Protein AF-A0A7V3PTQ4-F1 (afdb_monomer_lite)

Structure (mmCIF, N/CA/C/O backbone):
data_AF-A0A7V3PTQ4-F1
#
_entry.id   AF-A0A7V3PTQ4-F1
#
loop_
_atom_site.group_PDB
_atom_site.id
_atom_site.type_symbol
_atom_site.label_atom_id
_atom_site.label_alt_id
_atom_site.label_comp_id
_atom_site.label_asym_id
_atom_site.label_entity_id
_atom_site.label_seq_id
_atom_site.pdbx_PDB_ins_code
_atom_site.Cartn_x
_atom_site.Cartn_y
_atom_site.Cartn_z
_atom_site.occupancy
_atom_site.B_iso_or_equiv
_atom_site.auth_seq_id
_atom_site.auth_comp_id
_atom_site.auth_asym_id
_atom_site.auth_atom_id
_atom_site.pdbx_PDB_model_num
ATOM 1 N N . MET A 1 1 ? -21.581 -5.136 40.672 1.00 53.12 1 MET A N 1
ATOM 2 C CA . MET A 1 1 ? -21.860 -6.508 41.164 1.00 53.12 1 MET A CA 1
ATOM 3 C C . MET A 1 1 ? -20.939 -6.918 42.322 1.00 53.12 1 MET A C 1
ATOM 5 O O . MET A 1 1 ? -21.451 -7.293 43.368 1.00 53.12 1 MET A O 1
ATOM 9 N N . ILE A 1 2 ? -19.617 -6.728 42.207 1.00 48.50 2 ILE A N 1
ATOM 10 C CA . ILE A 1 2 ? -18.596 -7.077 43.226 1.00 48.50 2 ILE A CA 1
ATOM 11 C C . ILE A 1 2 ? -18.903 -6.524 44.637 1.00 48.50 2 ILE A C 1
ATOM 13 O O . ILE A 1 2 ? -18.824 -7.251 45.623 1.00 48.50 2 ILE A O 1
ATOM 17 N N . ARG A 1 3 ? -19.359 -5.267 44.745 1.00 56.78 3 ARG A N 1
ATOM 18 C CA . ARG A 1 3 ? -19.665 -4.624 46.041 1.00 56.78 3 ARG A CA 1
ATOM 19 C C . ARG A 1 3 ? -20.800 -5.304 46.826 1.00 56.78 3 ARG A C 1
ATOM 21 O O . ARG A 1 3 ? -20.759 -5.317 48.049 1.00 56.78 3 ARG A O 1
ATOM 28 N N . ARG A 1 4 ? -21.796 -5.891 46.143 1.00 63.59 4 ARG A N 1
ATOM 29 C CA . ARG A 1 4 ? -22.904 -6.618 46.800 1.00 63.59 4 ARG A CA 1
ATOM 30 C C . ARG A 1 4 ? -22.464 -7.997 47.300 1.00 63.59 4 ARG A C 1
ATOM 32 O O . ARG A 1 4 ? -22.911 -8.414 48.360 1.00 63.59 4 ARG A O 1
ATOM 39 N N . LEU A 1 5 ? -21.555 -8.656 46.578 1.00 61.47 5 LEU A N 1
ATOM 40 C CA . LEU A 1 5 ? -20.992 -9.948 46.979 1.00 61.47 5 LEU A CA 1
ATOM 41 C C . LEU A 1 5 ? -20.100 -9.811 48.225 1.00 61.47 5 LEU A C 1
ATOM 43 O O . LEU A 1 5 ? -20.193 -10.617 49.147 1.00 61.47 5 LEU A O 1
ATOM 47 N N . LEU A 1 6 ? -19.297 -8.741 48.282 1.00 67.62 6 LEU A N 1
ATOM 48 C CA . LEU A 1 6 ? -18.435 -8.435 49.428 1.00 67.62 6 LEU A CA 1
ATOM 49 C C . LEU A 1 6 ? -19.253 -8.170 50.703 1.00 67.62 6 LEU A C 1
ATOM 51 O O . LEU A 1 6 ? -18.918 -8.664 51.775 1.00 67.62 6 LEU A O 1
ATOM 55 N N . LEU A 1 7 ? -20.359 -7.428 50.580 1.00 69.88 7 LEU A N 1
ATOM 56 C CA . LEU A 1 7 ? -21.256 -7.145 51.703 1.00 69.88 7 LEU A CA 1
ATOM 57 C C . LEU A 1 7 ? -21.970 -8.403 52.208 1.00 69.88 7 LEU A C 1
ATOM 59 O O . LEU A 1 7 ? -22.116 -8.560 53.416 1.00 69.88 7 LEU A O 1
ATOM 63 N N . LEU A 1 8 ? -22.360 -9.319 51.315 1.00 72.25 8 LEU A N 1
ATOM 64 C CA . LEU A 1 8 ? -22.955 -10.601 51.699 1.00 72.25 8 LEU A CA 1
ATOM 65 C C . LEU A 1 8 ? -21.959 -11.469 52.491 1.00 72.25 8 LEU A C 1
ATOM 67 O O . LEU A 1 8 ? -22.325 -12.050 53.507 1.00 72.25 8 LEU A O 1
ATOM 71 N N . LEU A 1 9 ? -20.690 -11.505 52.069 1.00 64.75 9 LEU A N 1
ATOM 72 C CA . LEU A 1 9 ? -19.618 -12.236 52.758 1.00 64.75 9 LEU A CA 1
ATOM 73 C C . LEU A 1 9 ? -19.326 -11.675 54.153 1.00 64.75 9 LEU A C 1
ATOM 75 O O . LEU A 1 9 ? -19.238 -12.441 55.110 1.00 64.75 9 LEU A O 1
ATOM 79 N N . ILE A 1 10 ? -19.244 -10.347 54.285 1.00 72.88 10 ILE A N 1
ATOM 80 C CA . ILE A 1 10 ? -19.078 -9.685 55.588 1.00 72.88 10 ILE A CA 1
ATOM 81 C C . ILE A 1 10 ? -20.277 -9.990 56.495 1.00 72.88 10 ILE A C 1
ATOM 83 O O . ILE A 1 10 ? -20.105 -10.255 57.683 1.00 72.88 10 ILE A O 1
ATOM 87 N N . HIS A 1 11 ? -21.491 -10.007 55.936 1.00 73.62 11 HIS A N 1
ATOM 88 C CA . HIS A 1 11 ? -22.698 -10.320 56.696 1.00 73.62 11 HIS A CA 1
ATOM 89 C C . HIS A 1 11 ? -22.713 -11.772 57.196 1.00 73.62 11 HIS A C 1
ATOM 91 O O . HIS A 1 11 ? -23.050 -12.013 58.350 1.00 73.62 11 HIS A O 1
ATOM 97 N N . ILE A 1 12 ? -22.276 -12.729 56.369 1.00 67.38 12 ILE A N 1
ATOM 98 C CA . ILE A 1 12 ? -22.154 -14.146 56.747 1.00 67.38 12 ILE A CA 1
ATOM 99 C C . ILE A 1 12 ? -21.057 -14.347 57.807 1.00 67.38 12 ILE A C 1
ATOM 101 O O . ILE A 1 12 ? -21.239 -15.132 58.734 1.00 67.38 12 ILE A O 1
ATOM 105 N N . MET A 1 13 ? -19.939 -13.620 57.713 1.00 66.56 13 MET A N 1
ATOM 106 C CA . MET A 1 13 ? -18.854 -13.693 58.699 1.00 66.56 13 MET A CA 1
ATOM 107 C C . MET A 1 13 ? -19.242 -13.127 60.070 1.00 66.56 13 MET A C 1
ATOM 109 O O . MET A 1 13 ? -18.803 -13.660 61.086 1.00 66.56 13 MET A O 1
ATOM 113 N N . ASN A 1 14 ? -20.084 -12.091 60.112 1.00 71.00 14 ASN A N 1
ATOM 114 C CA . ASN A 1 14 ? -20.515 -11.460 61.363 1.00 71.00 14 ASN A CA 1
ATOM 115 C C . ASN A 1 14 ? -21.628 -12.225 62.104 1.00 71.00 14 ASN A C 1
ATOM 117 O O . ASN A 1 14 ? -21.950 -11.859 63.230 1.00 71.00 14 ASN A O 1
ATOM 121 N N . TYR A 1 15 ? -22.214 -13.272 61.512 1.00 67.31 15 TYR A N 1
ATOM 122 C CA . TYR A 1 15 ? -23.366 -13.985 62.086 1.00 67.31 15 TYR A CA 1
ATOM 123 C C . TYR A 1 15 ? -23.008 -15.233 62.919 1.00 67.31 15 TYR A C 1
ATOM 125 O O . TYR A 1 15 ? -23.902 -15.971 63.328 1.00 67.31 15 TYR A O 1
ATOM 133 N N . ASN A 1 16 ? -21.725 -15.512 63.182 1.00 53.34 16 ASN A N 1
ATOM 134 C CA . ASN A 1 16 ? -21.323 -16.724 63.907 1.00 53.34 16 ASN A CA 1
ATOM 135 C C . ASN A 1 16 ? -20.978 -16.462 65.383 1.00 53.34 16 ASN A C 1
ATOM 137 O O . ASN A 1 16 ? -19.923 -15.926 65.712 1.00 53.34 16 ASN A O 1
ATOM 141 N N . GLU A 1 17 ? -21.865 -16.925 66.264 1.00 60.41 17 GLU A N 1
ATOM 142 C CA . GLU A 1 17 ? -21.656 -17.077 67.709 1.00 60.41 17 GLU A CA 1
ATOM 143 C C . GLU A 1 17 ? -20.678 -18.229 68.072 1.00 60.41 17 GLU A C 1
ATOM 145 O O . GLU A 1 17 ? -20.482 -19.162 67.284 1.00 60.41 17 GLU A O 1
ATOM 150 N N . PRO A 1 18 ? -20.069 -18.219 69.280 1.00 54.19 18 PRO A N 1
ATOM 151 C CA . PRO A 1 18 ? -18.819 -18.923 69.613 1.00 54.19 18 PRO A CA 1
ATOM 152 C C . PRO A 1 18 ? -18.954 -20.428 69.931 1.00 54.19 18 PRO A C 1
ATOM 154 O O . PRO A 1 18 ? -18.339 -20.942 70.863 1.00 54.19 18 PRO A O 1
ATOM 157 N N . LYS A 1 19 ? -19.719 -21.191 69.147 1.00 57.25 19 LYS A N 1
ATOM 158 C CA . LYS A 1 19 ? -19.738 -22.662 69.246 1.00 57.25 19 LYS A CA 1
ATOM 159 C C . LYS A 1 19 ? -19.547 -23.297 67.879 1.00 57.25 19 LYS A C 1
ATOM 161 O O . LYS A 1 19 ? -20.548 -23.662 67.276 1.00 57.25 19 LYS A O 1
ATOM 166 N N . LYS A 1 20 ? -18.297 -23.448 67.404 1.00 54.19 20 LYS A N 1
ATOM 167 C CA . LYS A 1 20 ? -17.868 -24.445 66.383 1.00 54.19 20 LYS A CA 1
ATOM 168 C C . LYS A 1 20 ? -16.403 -24.241 65.949 1.00 54.19 20 LYS A C 1
ATOM 170 O O . LYS A 1 20 ? -16.124 -23.840 64.824 1.00 54.19 20 LYS A O 1
ATOM 175 N N . GLU A 1 21 ? -15.447 -24.614 66.797 1.00 57.50 21 GLU A N 1
ATOM 176 C CA . GLU A 1 21 ? -14.020 -24.648 66.411 1.00 57.50 21 GLU A CA 1
ATOM 177 C C . GLU A 1 21 ? -13.699 -25.726 65.347 1.00 57.50 21 GLU A C 1
ATOM 179 O O . GLU A 1 21 ? -12.686 -25.645 64.657 1.00 57.50 21 GLU A O 1
ATOM 184 N N . GLY A 1 22 ? -14.582 -26.714 65.144 1.00 56.94 22 GLY A N 1
ATOM 185 C CA . GLY A 1 22 ? -14.358 -27.812 64.192 1.00 56.94 22 GLY A CA 1
ATOM 186 C C . GLY A 1 22 ? -14.754 -27.539 62.733 1.00 56.94 22 GLY A C 1
ATOM 187 O O . GLY A 1 22 ? -14.240 -28.200 61.837 1.00 56.94 22 GLY A O 1
ATOM 188 N N . ILE A 1 23 ? -15.651 -26.582 62.460 1.00 56.31 23 ILE A N 1
ATOM 189 C CA . ILE A 1 23 ? -16.248 -26.412 61.116 1.00 56.31 23 ILE A CA 1
ATOM 190 C C . ILE A 1 23 ? -15.486 -25.390 60.251 1.00 56.31 23 ILE A C 1
ATOM 192 O O . ILE A 1 23 ? -15.486 -25.504 59.025 1.00 56.31 23 ILE A O 1
ATOM 196 N N . MET A 1 24 ? -14.751 -24.446 60.849 1.00 55.06 24 MET A N 1
ATOM 197 C CA . MET A 1 24 ? -14.033 -23.415 60.081 1.00 55.06 24 MET A CA 1
ATOM 198 C C . MET A 1 24 ? -12.837 -23.943 59.269 1.00 55.06 24 MET A C 1
ATOM 200 O O . MET A 1 24 ? -12.516 -23.353 58.237 1.00 55.06 24 MET A O 1
ATOM 204 N N . LYS A 1 25 ? -12.209 -25.066 59.656 1.00 57.94 25 LYS A N 1
ATOM 205 C CA . LYS A 1 25 ? -11.026 -25.601 58.945 1.00 57.94 25 LYS A CA 1
ATOM 206 C C . LYS A 1 25 ? -11.319 -26.085 57.519 1.00 57.94 25 LYS A C 1
ATOM 208 O O . LYS A 1 25 ? -10.425 -26.028 56.683 1.00 57.94 25 LYS A O 1
ATOM 213 N N . ASN A 1 26 ? -12.558 -26.482 57.220 1.00 58.56 26 ASN A N 1
ATOM 214 C CA . ASN A 1 26 ? -12.931 -27.000 55.896 1.00 58.56 26 ASN A CA 1
ATOM 215 C C . ASN A 1 26 ? -13.581 -25.948 54.982 1.00 58.56 26 ASN A C 1
ATOM 217 O O . ASN A 1 26 ? -13.622 -26.141 53.772 1.00 58.56 26 ASN A O 1
ATOM 221 N N . ILE A 1 27 ? -14.063 -24.825 55.529 1.00 62.72 27 ILE A N 1
ATOM 222 C CA . ILE A 1 27 ? -14.713 -23.762 54.741 1.00 62.72 27 ILE A CA 1
ATOM 223 C C . ILE A 1 27 ? -13.672 -22.841 54.096 1.00 62.72 27 ILE A C 1
ATOM 225 O O . ILE A 1 27 ? -13.857 -22.408 52.962 1.00 62.72 27 ILE A O 1
ATOM 229 N N . LEU A 1 28 ? -12.557 -22.576 54.782 1.00 62.34 28 LEU A N 1
ATOM 230 C CA . LEU A 1 28 ? -11.503 -21.692 54.287 1.00 62.34 28 LEU A CA 1
ATOM 231 C C . LEU A 1 28 ? -10.875 -22.152 52.950 1.00 62.34 28 LEU A C 1
ATOM 233 O O . LEU A 1 28 ? -10.799 -21.322 52.045 1.00 62.34 28 LEU A O 1
ATOM 237 N N . PRO A 1 29 ? -10.483 -23.431 52.750 1.00 60.94 29 PRO A N 1
ATOM 238 C CA . PRO A 1 29 ? -9.942 -23.867 51.462 1.00 60.94 29 PRO A CA 1
ATOM 239 C C . PRO A 1 29 ? -10.995 -23.849 50.349 1.00 60.94 29 PRO A C 1
ATOM 241 O O . PRO A 1 29 ? -10.658 -23.501 49.223 1.00 60.94 29 PRO A O 1
ATOM 244 N N . VAL A 1 30 ? -12.268 -24.139 50.653 1.00 63.78 30 VAL A N 1
ATOM 245 C CA . VAL A 1 30 ? -13.361 -24.033 49.672 1.00 63.78 30 VAL A CA 1
ATOM 246 C C . VAL A 1 30 ? -13.557 -22.576 49.259 1.00 63.78 30 VAL A C 1
ATOM 248 O O . VAL A 1 30 ? -13.627 -22.300 48.072 1.00 63.78 30 VAL A O 1
ATOM 251 N N . LEU A 1 31 ? -13.551 -21.628 50.200 1.00 62.41 31 LEU A N 1
ATOM 252 C CA . LEU A 1 31 ? -13.699 -20.200 49.903 1.00 62.41 31 LEU A CA 1
ATOM 253 C C . LEU A 1 31 ? -12.537 -19.649 49.057 1.00 62.41 31 LEU A C 1
ATOM 255 O O . LEU A 1 31 ? -12.771 -18.871 48.134 1.00 62.41 31 LEU A O 1
ATOM 259 N N . VAL A 1 32 ? -11.300 -20.071 49.346 1.00 62.31 32 VAL A N 1
ATOM 260 C CA . VAL A 1 32 ? -10.104 -19.705 48.565 1.00 62.31 32 VAL A CA 1
ATOM 261 C C . VAL A 1 32 ? -10.164 -20.308 47.156 1.00 62.31 32 VAL A C 1
ATOM 263 O O . VAL A 1 32 ? -9.830 -19.622 46.191 1.00 62.31 32 VAL A O 1
ATOM 266 N N . LEU A 1 33 ? -10.666 -21.541 47.011 1.00 58.03 33 LEU A N 1
ATOM 267 C CA . LEU A 1 33 ? -10.862 -22.180 45.706 1.00 58.03 33 LEU A CA 1
ATOM 268 C C . LEU A 1 33 ? -11.968 -21.488 44.888 1.00 58.03 33 LEU A C 1
ATOM 270 O O . LEU A 1 33 ? -11.798 -21.266 43.690 1.00 58.03 33 LEU A O 1
ATOM 274 N N . THR A 1 34 ? -13.074 -21.084 45.524 1.00 60.62 34 THR A N 1
ATOM 275 C CA . THR A 1 34 ? -14.166 -20.365 44.848 1.00 60.62 34 THR A CA 1
ATOM 276 C C . THR A 1 34 ? -13.759 -18.941 44.463 1.00 60.62 34 THR A C 1
ATOM 278 O O . THR A 1 34 ? -14.155 -18.478 43.398 1.00 60.62 34 THR A O 1
ATOM 281 N N . LEU A 1 35 ? -12.932 -18.251 45.264 1.00 57.56 35 LEU A N 1
ATOM 282 C CA . LEU A 1 35 ? -12.362 -16.951 44.878 1.00 57.56 35 LEU A CA 1
ATOM 283 C C . LEU A 1 35 ? -11.378 -17.074 43.704 1.00 57.56 35 LEU A C 1
ATOM 285 O O . LEU A 1 35 ? -11.341 -16.181 42.862 1.00 57.56 35 LEU A O 1
ATOM 289 N N . GLY A 1 36 ? -10.627 -18.177 43.615 1.00 56.81 36 GLY A N 1
ATOM 290 C CA . GLY A 1 36 ? -9.720 -18.457 42.497 1.00 56.81 36 GLY A CA 1
ATOM 291 C C . GLY A 1 36 ? -10.427 -18.743 41.167 1.00 56.81 36 GLY A C 1
ATOM 292 O O . GLY A 1 36 ? -9.833 -18.530 40.118 1.00 56.81 36 GLY A O 1
ATOM 293 N N . LEU A 1 37 ? -11.697 -19.170 41.194 1.00 53.97 37 LEU A N 1
ATOM 294 C CA . LEU A 1 37 ? -12.517 -19.423 39.998 1.00 53.97 37 LEU A CA 1
ATOM 295 C C . LEU A 1 37 ? -13.223 -18.172 39.452 1.00 53.97 37 LEU A C 1
ATOM 297 O O . LEU A 1 37 ? -13.753 -18.209 38.345 1.00 53.97 37 LEU A O 1
ATOM 301 N N . PHE A 1 38 ? -13.173 -17.044 40.167 1.00 54.78 38 PHE A N 1
ATOM 302 C CA . PHE A 1 38 ? -13.462 -15.728 39.587 1.00 54.78 38 PHE A CA 1
ATOM 303 C C . PHE A 1 38 ? -12.203 -15.152 38.938 1.00 54.78 38 PHE A C 1
ATOM 305 O O . PHE A 1 38 ? -11.861 -13.986 39.142 1.00 54.78 38 PHE A O 1
ATOM 312 N N . THR A 1 39 ? -11.505 -15.975 38.148 1.00 55.66 39 THR A N 1
ATOM 313 C CA . THR A 1 39 ? -10.546 -15.474 37.170 1.00 55.66 39 THR A CA 1
ATOM 314 C C . THR A 1 39 ? -11.290 -14.435 36.350 1.00 55.66 39 THR A C 1
ATOM 316 O O . THR A 1 39 ? -12.279 -14.761 35.689 1.00 55.66 39 THR A O 1
ATOM 319 N N . THR A 1 40 ? -10.877 -13.174 36.462 1.00 58.34 40 THR A N 1
ATOM 320 C CA . THR A 1 40 ? -11.395 -12.097 35.625 1.00 58.34 40 THR A CA 1
ATOM 321 C C . THR A 1 40 ? -11.383 -12.613 34.193 1.00 58.34 40 THR A C 1
ATOM 323 O O . THR A 1 40 ? -10.311 -13.066 33.772 1.00 58.34 40 THR A O 1
ATOM 326 N N . PRO A 1 41 ? -12.523 -12.635 33.474 1.00 61.91 41 PRO A N 1
ATOM 327 C CA . PRO A 1 41 ? -12.491 -13.006 32.070 1.00 61.91 41 PRO A CA 1
ATOM 328 C C . PRO A 1 41 ? -11.409 -12.136 31.445 1.00 61.91 41 PRO A C 1
ATOM 330 O O . PRO A 1 41 ? -11.426 -10.917 31.641 1.00 61.91 41 PRO A O 1
ATOM 333 N N . ALA A 1 42 ? -10.408 -12.765 30.824 1.00 64.31 42 ALA A N 1
ATOM 334 C CA . ALA A 1 42 ? -9.445 -12.027 30.029 1.00 64.31 42 ALA A CA 1
ATOM 335 C C . ALA A 1 42 ? -10.298 -11.201 29.071 1.00 64.31 42 ALA A C 1
ATOM 337 O O . ALA A 1 42 ? -11.066 -11.775 28.298 1.00 64.31 42 ALA A O 1
ATOM 338 N N . LEU A 1 43 ? -10.293 -9.879 29.252 1.00 74.00 43 LEU A N 1
ATOM 339 C CA . LEU A 1 43 ? -11.098 -9.001 28.423 1.00 74.00 43 LEU A CA 1
ATOM 340 C C . LEU A 1 43 ? -10.577 -9.215 27.010 1.00 74.00 43 LEU A C 1
ATOM 342 O O . LEU A 1 43 ? -9.427 -8.877 26.726 1.00 74.00 43 LEU A O 1
ATOM 346 N N . ALA A 1 44 ? -11.380 -9.884 26.184 1.00 80.56 44 ALA A N 1
ATOM 347 C CA . ALA A 1 44 ? -11.057 -10.065 24.786 1.00 80.56 44 ALA A CA 1
ATOM 348 C C . ALA A 1 44 ? -10.936 -8.660 24.205 1.00 80.56 44 ALA A C 1
ATOM 350 O O . ALA A 1 44 ? -11.876 -7.868 24.291 1.00 80.56 44 ALA A O 1
ATOM 351 N N . LEU A 1 45 ? -9.741 -8.328 23.726 1.00 91.31 45 LEU A N 1
ATOM 352 C CA . LEU A 1 45 ? -9.548 -7.076 23.027 1.00 91.31 45 LEU A CA 1
ATOM 353 C C . LEU A 1 45 ? -10.259 -7.188 21.679 1.00 91.31 45 LEU A C 1
ATOM 355 O O . LEU A 1 45 ? -10.241 -8.239 21.044 1.00 91.31 45 LEU A O 1
ATOM 359 N N . VAL A 1 46 ? -10.912 -6.104 21.296 1.00 91.88 46 VAL A N 1
ATOM 360 C CA . VAL A 1 46 ? -11.569 -5.911 20.013 1.00 91.88 46 VAL A CA 1
ATOM 361 C C . VAL A 1 46 ? -10.548 -5.281 19.082 1.00 91.88 46 VAL A C 1
ATOM 363 O O . VAL A 1 46 ? -10.013 -4.205 19.378 1.00 91.88 46 VAL A O 1
ATOM 366 N N . ASP A 1 47 ? -10.263 -5.965 17.984 1.00 94.25 47 ASP A N 1
ATOM 367 C CA . ASP A 1 47 ? -9.392 -5.469 16.929 1.00 94.25 47 ASP A CA 1
ATOM 368 C C . ASP A 1 47 ? -10.210 -4.607 15.968 1.00 94.25 47 ASP A C 1
ATOM 370 O O . ASP A 1 47 ? -11.299 -4.989 15.553 1.00 94.25 47 ASP A O 1
ATOM 374 N N . ILE A 1 48 ? -9.699 -3.421 15.631 1.00 95.50 48 ILE A N 1
ATOM 375 C CA . ILE A 1 48 ? -10.431 -2.465 14.794 1.00 95.50 48 ILE A CA 1
ATOM 376 C C . ILE A 1 48 ? -9.605 -2.150 13.549 1.00 95.50 48 ILE A C 1
ATOM 378 O O . ILE A 1 48 ? -8.527 -1.556 13.633 1.00 95.50 48 ILE A O 1
ATOM 382 N N . GLY A 1 49 ? -10.124 -2.537 12.389 1.00 95.62 49 GLY A N 1
ATOM 383 C CA . GLY A 1 49 ? -9.579 -2.190 11.082 1.00 95.62 49 GLY A CA 1
ATOM 384 C C . GLY A 1 49 ? -10.267 -0.956 10.511 1.00 95.62 49 GLY A C 1
ATOM 385 O O . GLY A 1 49 ? -11.491 -0.888 10.490 1.00 95.62 49 GLY A O 1
ATOM 386 N N . GLY A 1 50 ? -9.502 0.021 10.038 1.00 96.00 50 GLY A N 1
ATOM 387 C CA . GLY A 1 50 ? -10.008 1.174 9.300 1.00 96.00 50 GLY A CA 1
ATOM 388 C C . GLY A 1 50 ? -9.777 1.017 7.800 1.00 96.00 50 GLY A C 1
ATOM 389 O O . GLY A 1 50 ? -8.680 0.655 7.381 1.00 96.00 50 GLY A O 1
ATOM 390 N N . ILE A 1 51 ? -10.783 1.315 6.980 1.00 96.19 51 ILE A N 1
ATOM 391 C CA . ILE A 1 51 ? -10.688 1.326 5.514 1.00 96.19 51 ILE A CA 1
ATOM 392 C C . ILE A 1 51 ? -11.129 2.695 5.013 1.00 96.19 51 ILE A C 1
ATOM 394 O O . ILE A 1 51 ? -12.210 3.160 5.358 1.00 96.19 51 ILE A O 1
ATOM 398 N N . LEU A 1 52 ? -10.306 3.325 4.184 1.00 96.50 52 LEU A N 1
ATOM 399 C CA . LEU A 1 52 ? -10.550 4.631 3.586 1.00 96.50 52 LEU A CA 1
ATOM 400 C C . LEU A 1 52 ? -10.621 4.502 2.065 1.00 96.50 52 LEU A C 1
ATOM 402 O O . LEU A 1 52 ? -9.743 3.899 1.454 1.00 96.50 52 LEU A O 1
ATOM 406 N N . GLN A 1 53 ? -11.619 5.128 1.450 1.00 96.00 53 GLN A N 1
ATOM 407 C CA . GLN A 1 53 ? -11.661 5.409 0.017 1.00 96.00 53 GLN A CA 1
ATOM 408 C C . GLN A 1 53 ? -11.633 6.923 -0.169 1.00 96.00 53 GLN A C 1
ATOM 410 O O . GLN A 1 53 ? -12.487 7.624 0.369 1.00 96.00 53 GLN A O 1
ATOM 415 N N . THR A 1 54 ? -10.654 7.443 -0.907 1.00 94.50 54 THR A N 1
ATOM 416 C CA . THR A 1 54 ? -10.420 8.896 -0.999 1.00 94.50 54 THR A CA 1
ATOM 417 C C . THR A 1 54 ? -11.307 9.602 -2.033 1.00 94.50 54 THR A C 1
ATOM 419 O O . THR A 1 54 ? -11.388 10.829 -2.054 1.00 94.50 54 THR A O 1
ATOM 422 N N . GLY A 1 55 ? -12.023 8.851 -2.875 1.00 93.44 55 GLY A N 1
ATOM 423 C CA . GLY A 1 55 ? -12.915 9.417 -3.890 1.00 93.44 55 GLY A CA 1
ATOM 424 C C . GLY A 1 55 ? -12.154 10.268 -4.911 1.00 93.44 55 GLY A C 1
ATOM 425 O O . GLY A 1 55 ? -11.151 9.832 -5.471 1.00 93.44 55 GLY A O 1
ATOM 426 N N . ASN A 1 56 ? -12.623 11.487 -5.167 1.00 93.69 56 ASN A N 1
ATOM 427 C CA . ASN A 1 56 ? -12.035 12.429 -6.127 1.00 93.69 56 ASN A CA 1
ATOM 428 C C . ASN A 1 56 ? -11.019 13.423 -5.519 1.00 93.69 56 ASN A C 1
ATOM 430 O O . ASN A 1 56 ? -10.557 14.313 -6.234 1.00 93.69 56 ASN A O 1
ATOM 434 N N . ALA A 1 57 ? -10.646 13.292 -4.243 1.00 92.88 57 ALA A N 1
ATOM 435 C CA . ALA A 1 57 ? -9.725 14.211 -3.566 1.00 92.88 57 ALA A CA 1
ATOM 436 C C . ALA A 1 57 ? -8.623 13.476 -2.796 1.00 92.88 57 ALA A C 1
ATOM 438 O O . ALA A 1 57 ? -8.741 12.294 -2.493 1.00 92.88 57 ALA A O 1
ATOM 439 N N . GLY A 1 58 ? -7.542 14.184 -2.458 1.00 94.19 58 GLY A N 1
ATOM 440 C CA . GLY A 1 58 ? -6.587 13.685 -1.474 1.00 94.19 58 GLY A CA 1
ATOM 441 C C . GLY A 1 58 ? -7.208 13.726 -0.081 1.00 94.19 58 GLY A C 1
ATOM 442 O O . GLY A 1 58 ? -7.750 14.763 0.311 1.00 94.19 58 GLY A O 1
ATOM 443 N N . VAL A 1 59 ? -7.136 12.620 0.655 1.00 96.50 59 VAL A N 1
ATOM 444 C CA . VAL A 1 59 ? -7.680 12.517 2.013 1.00 96.50 59 VAL A CA 1
ATOM 445 C C . VAL A 1 59 ? -6.646 11.884 2.926 1.00 96.50 59 VAL A C 1
ATOM 447 O O . VAL A 1 59 ? -6.137 10.814 2.613 1.00 96.50 59 VAL A O 1
ATOM 450 N N . ASP A 1 60 ? -6.393 12.523 4.064 1.00 97.06 60 ASP A N 1
ATOM 451 C CA . ASP A 1 60 ? -5.539 12.003 5.132 1.00 97.06 60 ASP A CA 1
ATOM 452 C C . ASP A 1 60 ? -6.340 11.958 6.437 1.00 97.06 60 ASP A C 1
ATOM 454 O O . ASP A 1 60 ? -6.936 12.964 6.826 1.00 97.06 60 ASP A O 1
ATOM 458 N N . ILE A 1 61 ? -6.359 10.820 7.129 1.00 97.81 61 ILE A N 1
ATOM 459 C CA . ILE A 1 61 ? -6.930 10.705 8.474 1.00 97.81 61 ILE A CA 1
ATOM 460 C C . ILE A 1 61 ? -5.826 11.021 9.482 1.00 97.81 61 ILE A C 1
ATOM 462 O O . ILE A 1 61 ? -4.814 10.326 9.552 1.00 97.81 61 ILE A O 1
ATOM 466 N N . ASP A 1 62 ? -6.010 12.073 10.276 1.00 97.88 62 ASP A N 1
ATOM 467 C CA . ASP A 1 62 ? -4.999 12.539 11.227 1.00 97.88 62 ASP A CA 1
ATOM 468 C C . ASP A 1 62 ? -5.078 11.784 12.556 1.00 97.88 62 ASP A C 1
ATOM 470 O O . ASP A 1 62 ? -4.065 11.369 13.136 1.00 97.88 62 ASP A O 1
ATOM 474 N N . SER A 1 63 ? -6.301 11.658 13.073 1.00 98.19 63 SER A N 1
ATOM 475 C CA . SER A 1 63 ? -6.568 11.005 14.349 1.00 98.19 63 SER A CA 1
ATOM 476 C C . SER A 1 63 ? -8.040 10.651 14.522 1.00 98.19 63 SER A C 1
ATOM 478 O O . SER A 1 63 ? -8.921 11.200 13.855 1.00 98.19 63 SER A O 1
ATOM 480 N N . ILE A 1 64 ? -8.304 9.752 15.467 1.00 98.38 64 ILE A N 1
ATOM 481 C CA . ILE A 1 64 ? -9.648 9.383 15.901 1.00 98.38 64 ILE A CA 1
ATOM 482 C C . ILE A 1 64 ? -9.742 9.522 17.412 1.00 98.38 64 ILE A C 1
ATOM 484 O O . ILE A 1 64 ? -8.879 9.045 18.148 1.00 98.38 64 ILE A O 1
ATOM 488 N N . GLN A 1 65 ? -10.806 10.165 17.879 1.00 98.44 65 GLN A N 1
ATOM 489 C CA . GLN A 1 65 ? -11.145 10.240 19.289 1.00 98.44 65 GLN A CA 1
ATOM 490 C C . GLN A 1 65 ? -12.282 9.268 19.601 1.00 98.44 65 GLN A C 1
ATOM 492 O O . GLN A 1 65 ? -13.420 9.473 19.183 1.00 98.44 65 GLN A O 1
ATOM 497 N N . TRP A 1 66 ? -11.972 8.213 20.348 1.00 97.69 66 TRP A N 1
ATOM 498 C CA . TRP A 1 66 ? -12.906 7.155 20.716 1.00 97.69 66 TRP A CA 1
ATOM 499 C C . TRP A 1 66 ? -13.576 7.425 22.053 1.00 97.69 66 TRP A C 1
ATOM 501 O O . TRP A 1 66 ? -12.921 7.838 23.012 1.00 97.69 66 TRP A O 1
ATOM 511 N N . TYR A 1 67 ? -14.853 7.071 22.153 1.00 96.94 67 TYR A N 1
ATOM 512 C CA . TYR A 1 67 ? -15.579 7.070 23.411 1.00 96.94 67 TYR A CA 1
ATOM 513 C C . TYR A 1 67 ? -16.121 5.666 23.696 1.00 96.94 67 TYR A C 1
ATOM 515 O O . TYR A 1 67 ? -17.013 5.155 23.011 1.00 96.94 67 TYR A O 1
ATOM 523 N N . LEU A 1 68 ? -15.550 5.041 24.724 1.00 95.69 68 LEU A N 1
ATOM 524 C CA . LEU A 1 68 ? -15.918 3.709 25.198 1.00 95.69 68 LEU A CA 1
ATOM 525 C C . LEU A 1 68 ? -16.864 3.836 26.399 1.00 95.69 68 LEU A C 1
ATOM 527 O O . LEU A 1 68 ? -16.761 4.784 27.173 1.00 95.69 68 LEU A O 1
ATOM 531 N N . VAL A 1 69 ? -17.759 2.871 26.589 1.00 93.50 69 VAL A N 1
ATOM 532 C CA . VAL A 1 69 ? -18.633 2.778 27.771 1.00 93.50 69 VAL A CA 1
ATOM 533 C C . VAL A 1 69 ? -17.815 2.465 29.027 1.00 93.50 69 VAL A C 1
ATOM 535 O O . VAL A 1 69 ? -18.119 2.952 30.116 1.00 93.50 69 VAL A O 1
ATOM 538 N N . SER A 1 70 ? -16.758 1.670 28.878 1.00 91.75 70 SER A N 1
ATOM 539 C CA . SER A 1 70 ? -15.848 1.265 29.946 1.00 91.75 70 SER A CA 1
ATOM 540 C C . SER A 1 70 ? -14.851 2.360 30.343 1.00 91.75 70 SER A C 1
ATOM 542 O O . SER A 1 70 ? -14.303 2.305 31.447 1.00 91.75 70 SER A O 1
ATOM 544 N N . SER A 1 71 ? -14.621 3.357 29.478 1.00 92.56 71 SER A N 1
ATOM 545 C CA . SER A 1 71 ? -13.635 4.418 29.699 1.00 92.56 71 SER A CA 1
ATOM 546 C C . SER A 1 71 ? -14.300 5.733 30.118 1.00 92.56 71 SER A C 1
ATOM 548 O O . SER A 1 71 ? -15.091 6.290 29.360 1.00 92.56 71 SER A O 1
ATOM 550 N N . PRO A 1 72 ? -13.948 6.306 31.283 1.00 91.31 72 PRO A N 1
ATOM 551 C CA . PRO A 1 72 ? -14.496 7.588 31.727 1.00 91.31 72 PRO A CA 1
ATOM 552 C C . PRO A 1 72 ? -13.968 8.793 30.929 1.00 91.31 72 PRO A C 1
ATOM 554 O O . PRO A 1 72 ? -14.508 9.889 31.059 1.00 91.31 72 PRO A O 1
ATOM 557 N N . ALA A 1 73 ? -12.907 8.612 30.137 1.00 95.25 73 ALA A N 1
ATOM 558 C CA . ALA A 1 73 ? -12.306 9.646 29.304 1.00 95.25 73 ALA A CA 1
ATOM 559 C C . ALA A 1 73 ? -12.176 9.164 27.848 1.00 95.25 73 ALA A C 1
ATOM 561 O O . ALA A 1 73 ? -11.964 7.965 27.624 1.00 95.25 73 ALA A O 1
ATOM 562 N N . PRO A 1 74 ? -12.281 10.071 26.860 1.00 96.88 74 PRO A N 1
ATOM 563 C CA . PRO A 1 74 ? -12.051 9.717 25.470 1.00 96.88 74 PRO A CA 1
ATOM 564 C C . PRO A 1 74 ? -10.596 9.303 25.235 1.00 96.88 74 PRO A C 1
ATOM 566 O O . PRO A 1 74 ? -9.677 9.792 25.896 1.00 96.88 74 PRO A O 1
ATOM 569 N N . ILE A 1 75 ? -10.390 8.419 24.264 1.00 97.12 75 ILE A N 1
ATOM 570 C CA . ILE A 1 75 ? -9.071 7.937 23.852 1.00 97.12 75 ILE A CA 1
ATOM 571 C C . ILE A 1 75 ? -8.755 8.557 22.495 1.00 97.12 75 ILE A C 1
ATOM 573 O O . ILE A 1 75 ? -9.396 8.213 21.506 1.00 97.12 75 ILE A O 1
ATOM 577 N N . LEU 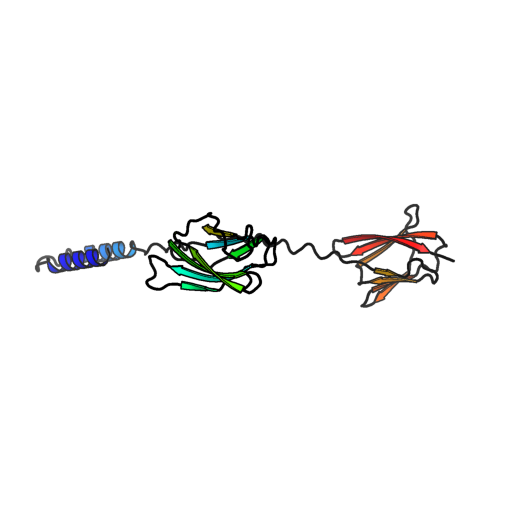A 1 76 ? -7.776 9.460 22.448 1.00 97.88 76 LEU A N 1
ATOM 578 C CA . LEU A 1 76 ? -7.270 10.012 21.193 1.00 97.88 76 LEU A CA 1
ATOM 579 C C . LEU A 1 76 ? -6.181 9.100 20.625 1.00 97.88 76 LEU A C 1
ATOM 581 O O . LEU A 1 76 ? -5.202 8.790 21.303 1.00 97.88 76 LEU A O 1
ATOM 585 N N . GLU A 1 77 ? -6.341 8.706 19.372 1.00 97.44 77 GLU A N 1
ATOM 586 C CA . GLU A 1 77 ? -5.433 7.827 18.651 1.00 97.44 77 GLU A CA 1
ATOM 587 C C . GLU A 1 77 ? -4.994 8.488 17.344 1.00 97.44 77 GLU A C 1
ATOM 589 O O . GLU A 1 77 ? -5.827 8.902 16.544 1.00 97.44 77 GLU A O 1
ATOM 594 N N . SER A 1 78 ? -3.683 8.608 17.130 1.00 97.12 78 SER A N 1
ATOM 595 C CA . SER A 1 78 ? -3.128 9.156 15.888 1.00 97.12 78 SER A CA 1
ATOM 596 C C . SER A 1 78 ? -2.997 8.070 14.823 1.00 97.12 78 SER A C 1
ATOM 598 O O . SER A 1 78 ? -2.671 6.924 15.139 1.00 97.12 78 SER A O 1
ATOM 600 N N . THR A 1 79 ? -3.215 8.445 13.563 1.00 97.00 79 THR A N 1
ATOM 601 C CA . THR A 1 79 ? -3.244 7.519 12.422 1.00 97.00 79 THR A CA 1
ATOM 602 C C . THR A 1 79 ? -2.254 7.919 11.320 1.00 97.00 79 THR A C 1
ATOM 604 O O . THR A 1 79 ? -2.653 8.182 10.185 1.00 97.00 79 THR A O 1
ATOM 607 N N . PRO A 1 80 ? -0.946 8.027 11.623 1.00 94.25 80 PRO A N 1
ATOM 608 C CA . PRO A 1 80 ? 0.040 8.513 10.666 1.00 94.25 80 PRO A CA 1
ATOM 609 C C . PRO A 1 80 ? 0.100 7.637 9.412 1.00 94.25 80 PRO A C 1
ATOM 611 O O . PRO A 1 80 ? 0.315 6.430 9.488 1.00 94.25 80 PRO A O 1
ATOM 614 N N . GLY A 1 81 ? -0.026 8.279 8.251 1.00 93.75 81 GLY A N 1
ATOM 615 C CA . GLY A 1 81 ? 0.057 7.611 6.955 1.00 93.75 81 GLY A CA 1
ATOM 616 C C . GLY A 1 81 ? -1.231 6.928 6.502 1.00 93.75 81 GLY A C 1
ATOM 617 O O . GLY A 1 81 ? -1.205 6.342 5.429 1.00 93.75 81 GLY A O 1
ATOM 618 N N . TRP A 1 82 ? -2.330 7.020 7.263 1.00 97.12 82 TRP A N 1
ATOM 619 C CA . TRP A 1 82 ? -3.636 6.566 6.790 1.00 97.12 82 TRP A CA 1
ATOM 620 C C . TRP A 1 82 ? -4.254 7.617 5.873 1.00 97.12 82 TRP A C 1
ATOM 622 O O . TRP A 1 82 ? -4.717 8.664 6.332 1.00 97.12 82 TRP A O 1
ATOM 632 N N . GLY A 1 83 ? -4.240 7.366 4.572 1.00 96.06 83 GLY A N 1
ATOM 633 C CA . GLY A 1 83 ? -4.579 8.396 3.605 1.00 96.06 83 GLY A CA 1
ATOM 634 C C . GLY A 1 83 ? -4.008 8.149 2.223 1.00 96.06 83 GLY A C 1
ATOM 635 O O . GLY A 1 83 ? -3.330 7.161 1.949 1.00 96.06 83 GLY A O 1
ATOM 636 N N . GLY A 1 84 ? -4.268 9.085 1.321 1.00 95.25 84 GLY A N 1
ATOM 637 C CA . GLY A 1 84 ? -3.680 9.047 -0.005 1.00 95.25 84 GLY A CA 1
ATOM 638 C C . GLY A 1 84 ? -4.235 10.088 -0.969 1.00 95.25 84 GLY A C 1
ATOM 639 O O . GLY A 1 84 ? -5.152 10.845 -0.639 1.00 95.25 84 GLY A O 1
ATOM 640 N N . PRO A 1 85 ? -3.689 10.128 -2.197 1.00 95.56 85 PRO A N 1
ATOM 641 C CA . PRO A 1 85 ? -4.230 10.952 -3.271 1.00 95.56 85 PRO A CA 1
ATOM 642 C C . PRO A 1 85 ? -5.626 10.466 -3.697 1.00 95.56 85 PRO A C 1
ATOM 644 O O . PRO A 1 85 ? -6.070 9.383 -3.309 1.00 95.56 85 PRO A O 1
ATOM 647 N N . ALA A 1 86 ? -6.305 11.248 -4.538 1.00 94.81 86 ALA A N 1
ATOM 648 C CA . ALA A 1 86 ? -7.588 10.874 -5.137 1.00 94.81 86 ALA A CA 1
ATOM 649 C C . ALA A 1 86 ? -7.548 9.486 -5.805 1.00 94.81 86 ALA A C 1
ATOM 651 O O . ALA A 1 86 ? -6.554 9.115 -6.429 1.00 94.81 86 ALA A O 1
ATOM 652 N N . GLY A 1 87 ? -8.643 8.735 -5.690 1.00 92.88 87 GLY A N 1
ATOM 653 C CA . GLY A 1 87 ? -8.818 7.399 -6.264 1.00 92.88 87 GLY A CA 1
ATOM 654 C C . GLY A 1 87 ? -8.109 6.276 -5.502 1.00 92.88 87 GLY A C 1
ATOM 655 O O . GLY A 1 87 ? -8.024 5.159 -6.011 1.00 92.88 87 GLY A O 1
ATOM 656 N N . THR A 1 88 ? -7.596 6.549 -4.303 1.00 94.31 88 THR A N 1
ATOM 657 C CA . THR A 1 88 ? -6.870 5.573 -3.483 1.00 94.31 88 THR A CA 1
ATOM 658 C C . THR A 1 88 ? -7.825 4.866 -2.529 1.00 94.31 88 THR A C 1
ATOM 660 O O . THR A 1 88 ? -8.753 5.467 -1.988 1.00 94.31 88 THR A O 1
ATOM 663 N N . THR A 1 89 ? -7.588 3.573 -2.315 1.00 95.69 89 THR A N 1
ATOM 664 C CA . THR A 1 89 ? -8.128 2.838 -1.168 1.00 95.69 89 THR A CA 1
ATOM 665 C C . THR A 1 89 ? -6.967 2.497 -0.251 1.00 95.69 89 THR A C 1
ATOM 667 O O . THR A 1 89 ? -5.973 1.947 -0.722 1.00 95.69 89 THR A O 1
ATOM 670 N N . ASP A 1 90 ? -7.093 2.830 1.026 1.00 95.19 90 ASP A N 1
ATOM 671 C CA . ASP A 1 90 ? -6.062 2.600 2.032 1.00 95.19 90 ASP A CA 1
ATOM 672 C C . ASP A 1 90 ? -6.659 1.957 3.288 1.00 95.19 90 ASP A C 1
ATOM 674 O O . ASP A 1 90 ? -7.858 2.073 3.560 1.00 95.19 90 ASP A O 1
ATOM 678 N N . THR A 1 91 ? -5.829 1.254 4.048 1.00 95.25 91 THR A N 1
ATOM 679 C CA . THR A 1 91 ? -6.244 0.511 5.238 1.00 95.25 91 THR A CA 1
ATOM 680 C C . THR A 1 91 ? -5.311 0.793 6.403 1.00 95.25 91 THR A C 1
ATOM 682 O O . THR A 1 91 ? -4.097 0.831 6.222 1.00 95.25 91 THR A O 1
ATOM 685 N N . TYR A 1 92 ? -5.857 0.908 7.610 1.00 94.94 92 TYR A N 1
ATOM 686 C CA . TYR A 1 92 ? -5.082 1.202 8.809 1.00 94.94 92 TYR A CA 1
ATOM 687 C C . TYR A 1 92 ? -5.531 0.342 9.985 1.00 94.94 92 TYR A C 1
ATOM 689 O O . TYR A 1 92 ? -6.715 0.285 10.315 1.00 94.94 92 TYR A O 1
ATOM 697 N N . GLN A 1 93 ? -4.577 -0.325 10.632 1.00 95.56 93 GLN A N 1
ATOM 698 C CA . GLN A 1 93 ? -4.845 -1.109 11.833 1.00 95.56 93 GLN A CA 1
ATOM 699 C C . GLN A 1 93 ? -4.791 -0.200 13.061 1.00 95.56 93 GLN A C 1
ATOM 701 O O . GLN A 1 93 ? -3.733 0.329 13.403 1.00 95.56 93 GLN A O 1
ATOM 706 N N . LEU A 1 94 ? -5.924 -0.051 13.744 1.00 95.81 94 LEU A N 1
ATOM 707 C CA . LEU A 1 94 ? -6.001 0.682 15.004 1.00 95.81 94 LEU A CA 1
ATOM 708 C C . LEU A 1 94 ? -5.561 -0.217 16.162 1.00 95.81 94 LEU A C 1
ATOM 710 O O . LEU A 1 94 ? -5.625 -1.450 16.088 1.00 95.81 94 LEU A O 1
ATOM 714 N N . ALA A 1 95 ? -5.127 0.405 17.255 1.00 95.19 95 ALA A N 1
ATOM 715 C CA . ALA A 1 95 ? -4.791 -0.289 18.482 1.00 95.19 95 ALA A CA 1
ATOM 716 C C . ALA A 1 95 ? -6.032 -1.023 19.024 1.00 95.19 95 ALA A C 1
ATOM 718 O O . ALA A 1 95 ? -7.123 -0.437 19.044 1.00 95.19 95 ALA A O 1
ATOM 719 N N . PRO A 1 96 ? -5.884 -2.259 19.525 1.00 94.88 96 PRO A N 1
ATOM 720 C CA . PRO A 1 96 ? -7.007 -3.005 20.075 1.00 94.88 96 PRO A CA 1
ATOM 721 C C . PRO A 1 96 ? -7.666 -2.269 21.252 1.00 94.88 96 PRO A C 1
ATOM 723 O O . PRO A 1 96 ? -6.999 -1.564 22.019 1.00 94.88 96 PRO A O 1
ATOM 726 N N . LYS A 1 97 ? -8.983 -2.424 21.407 1.00 94.69 97 LYS A N 1
ATOM 727 C CA . LYS A 1 97 ? -9.792 -1.777 22.457 1.00 94.69 97 LYS A CA 1
ATOM 728 C C . LYS A 1 97 ? -10.435 -2.825 23.361 1.00 94.69 97 LYS A C 1
ATOM 730 O O . LYS A 1 97 ? -10.550 -3.980 22.992 1.00 94.69 97 LYS A O 1
ATOM 735 N N . THR A 1 98 ? -10.869 -2.453 24.563 1.00 93.69 98 THR A N 1
ATOM 736 C CA . THR A 1 98 ? -11.532 -3.411 25.477 1.00 93.69 98 THR A CA 1
ATOM 737 C C . THR A 1 98 ? -12.957 -3.776 25.054 1.00 93.69 98 THR A C 1
ATOM 739 O O . THR A 1 98 ? -13.541 -4.696 25.612 1.00 93.69 98 THR A O 1
ATOM 742 N N . GLU A 1 99 ? -13.539 -2.997 24.144 1.00 94.31 99 GLU A N 1
ATOM 743 C CA . GLU A 1 99 ? -14.886 -3.154 23.594 1.00 94.31 99 GLU A CA 1
ATOM 744 C C . GLU A 1 99 ? -15.009 -2.323 22.306 1.00 94.31 99 GLU A C 1
ATOM 746 O O . GLU A 1 99 ? -14.179 -1.442 22.056 1.00 94.31 99 GLU A O 1
ATOM 751 N N . TRP A 1 100 ? -16.055 -2.575 21.513 1.00 95.75 100 TRP A N 1
ATOM 752 C CA . TRP A 1 100 ? -16.351 -1.790 20.315 1.00 95.75 100 TRP A CA 1
ATOM 753 C C . TRP A 1 100 ? -16.805 -0.360 20.686 1.00 95.75 100 TRP A C 1
ATOM 755 O O . TRP A 1 100 ? -17.742 -0.211 21.485 1.00 95.75 100 TRP A O 1
ATOM 765 N N . PRO A 1 101 ? -16.190 0.700 20.124 1.00 96.31 101 PRO A N 1
ATOM 766 C CA . PRO A 1 101 ? -16.581 2.080 20.399 1.00 96.31 101 PRO A CA 1
ATOM 767 C C . PRO A 1 101 ? -18.038 2.350 20.013 1.00 96.31 101 PRO A C 1
ATOM 769 O O . PRO A 1 101 ? -18.474 1.981 18.929 1.00 96.31 101 PRO A O 1
ATOM 772 N N . GLN A 1 102 ? -18.802 3.026 20.875 1.00 93.94 102 GLN A N 1
ATOM 773 C CA . GLN A 1 102 ? -20.200 3.374 20.566 1.00 93.94 102 GLN A CA 1
ATOM 774 C C . GLN A 1 102 ? -20.302 4.660 19.735 1.00 93.94 102 GLN A C 1
ATOM 776 O O . GLN A 1 102 ? -21.230 4.830 18.946 1.00 93.94 102 GLN A O 1
ATOM 781 N N . TRP A 1 103 ? -19.344 5.568 19.920 1.00 96.06 103 TRP A N 1
ATOM 782 C CA . TRP A 1 103 ? -19.273 6.868 19.265 1.00 96.06 103 TRP A CA 1
ATOM 783 C C . TRP A 1 103 ? -17.821 7.346 19.189 1.00 96.06 103 TRP A C 1
ATOM 785 O O . TRP A 1 103 ? -16.951 6.889 19.940 1.00 96.06 103 TRP A O 1
ATOM 795 N N . GLY A 1 104 ? -17.553 8.260 18.265 1.00 97.25 104 GLY A N 1
ATOM 796 C CA . GLY A 1 104 ? -16.219 8.796 18.038 1.00 97.25 104 GLY A CA 1
ATOM 797 C C . GLY A 1 104 ? -16.225 10.048 17.180 1.00 97.25 104 GLY A C 1
ATOM 798 O O . GLY A 1 104 ? -17.225 10.394 16.555 1.00 97.25 104 GLY A O 1
ATOM 799 N N . GLU A 1 105 ? -15.091 10.730 17.151 1.00 98.19 105 GLU A N 1
ATOM 800 C CA . GLU A 1 105 ? -14.849 11.855 16.254 1.00 98.19 105 GLU A CA 1
ATOM 801 C C . GLU A 1 105 ? -13.627 11.560 15.394 1.00 98.19 105 GLU A C 1
ATOM 803 O O . GLU A 1 105 ? -12.541 11.282 15.905 1.00 98.19 105 GLU A O 1
ATOM 808 N N . LEU A 1 106 ? -13.819 11.613 14.081 1.00 98.00 106 LEU A N 1
ATOM 809 C CA . LEU A 1 106 ? -12.767 11.467 13.090 1.00 98.00 106 LEU A CA 1
ATOM 810 C C . LEU A 1 106 ? -12.216 12.846 12.737 1.00 98.00 106 LEU A C 1
ATOM 812 O O . LEU A 1 106 ? -12.983 13.722 12.333 1.00 98.00 106 LEU A O 1
ATOM 816 N N . TYR A 1 107 ? -10.904 13.019 12.829 1.00 98.00 107 TYR A N 1
ATOM 817 C CA . TYR A 1 107 ? -10.194 14.220 12.400 1.00 98.00 107 TYR A CA 1
ATOM 818 C C . TYR A 1 107 ? -9.394 13.890 11.145 1.00 98.00 107 TYR A C 1
ATOM 820 O O . TYR A 1 107 ? -8.593 12.955 11.140 1.00 98.00 107 TYR A O 1
ATOM 828 N N . TYR A 1 108 ? -9.629 14.635 10.072 1.00 97.38 108 TYR A N 1
ATOM 829 C CA . TYR A 1 108 ? -9.051 14.350 8.762 1.00 97.38 108 TYR A CA 1
ATOM 830 C C . TYR A 1 108 ? -8.790 15.631 7.982 1.00 97.38 108 TYR A C 1
ATOM 832 O O . TYR A 1 108 ? -9.310 16.698 8.306 1.00 97.38 108 TYR A O 1
ATOM 840 N N . ARG A 1 109 ? -8.001 15.524 6.919 1.00 95.31 109 ARG A N 1
ATOM 841 C CA . ARG A 1 109 ? -7.730 16.596 5.968 1.00 95.31 109 ARG A CA 1
ATOM 842 C C . ARG A 1 109 ? -8.186 16.195 4.581 1.00 95.31 109 ARG A C 1
ATOM 844 O O . ARG A 1 109 ? -7.992 15.062 4.155 1.00 95.31 109 ARG A O 1
ATOM 851 N N . VAL A 1 110 ? -8.748 17.159 3.863 1.00 94.31 110 VAL A N 1
ATOM 852 C CA . VAL A 1 110 ? -9.168 17.017 2.468 1.00 94.31 110 VAL A CA 1
ATOM 853 C C . VAL A 1 110 ? -8.385 18.023 1.650 1.00 94.31 110 VAL A C 1
ATOM 855 O O . VAL A 1 110 ? -8.532 19.228 1.852 1.00 94.31 110 VAL A O 1
ATOM 858 N N . ASN A 1 111 ? -7.507 17.547 0.769 1.00 93.12 111 ASN A N 1
ATOM 859 C CA . ASN A 1 111 ? -6.538 18.385 0.057 1.00 93.12 111 ASN A CA 1
ATOM 860 C C . ASN A 1 111 ? -5.778 19.330 1.016 1.00 93.12 111 ASN A C 1
ATOM 862 O O . ASN A 1 111 ? -5.551 20.502 0.719 1.00 93.12 111 ASN A O 1
ATOM 866 N N . GLY A 1 112 ? -5.436 18.827 2.208 1.00 92.56 112 GLY A N 1
ATOM 867 C CA . GLY A 1 112 ? -4.749 19.578 3.262 1.00 92.56 112 GLY A CA 1
ATOM 868 C C . GLY A 1 112 ? -5.636 20.466 4.146 1.00 92.56 112 GLY A C 1
ATOM 869 O O . GLY A 1 112 ? -5.135 20.980 5.144 1.00 92.56 112 GLY A O 1
ATOM 870 N N . ILE A 1 113 ? -6.929 20.630 3.844 1.00 93.88 113 ILE A N 1
ATOM 871 C CA . ILE A 1 113 ? -7.863 21.429 4.654 1.00 93.88 113 ILE A CA 1
ATOM 872 C C . ILE A 1 113 ? -8.420 20.567 5.797 1.00 93.88 113 ILE A C 1
ATOM 874 O O . ILE A 1 113 ? -9.051 19.549 5.507 1.00 93.88 113 ILE A O 1
ATOM 878 N N . PRO A 1 114 ? -8.232 20.951 7.075 1.00 96.06 114 PRO A N 1
ATOM 879 C CA . PRO A 1 114 ? -8.747 20.191 8.212 1.00 96.06 114 PRO A CA 1
ATOM 880 C C . PRO A 1 114 ? -10.274 20.135 8.249 1.00 96.06 114 PRO A C 1
ATOM 882 O O . PRO A 1 114 ? -10.954 21.133 8.004 1.00 96.06 114 PRO A O 1
ATOM 885 N N . ASN A 1 115 ? -10.805 18.978 8.622 1.00 96.19 115 ASN A N 1
ATOM 886 C CA . ASN A 1 115 ? -12.221 18.720 8.810 1.00 96.19 115 ASN A CA 1
ATOM 887 C C . ASN A 1 115 ? -12.439 17.691 9.935 1.00 96.19 115 ASN A C 1
ATOM 889 O O . ASN A 1 115 ? -11.497 17.085 10.452 1.00 96.19 115 ASN A O 1
ATOM 893 N N . ARG A 1 116 ? -13.698 17.516 10.341 1.00 96.94 116 ARG A N 1
ATOM 894 C CA . ARG A 1 116 ? -14.102 16.545 11.355 1.00 96.94 116 ARG A CA 1
ATOM 895 C C . ARG A 1 116 ? -15.424 15.877 11.005 1.00 96.94 116 ARG A C 1
ATOM 897 O O . ARG A 1 116 ? -16.294 16.492 10.393 1.00 96.94 116 ARG A O 1
ATOM 904 N N . LEU A 1 117 ? -15.587 14.632 11.432 1.00 96.88 117 LEU A N 1
ATOM 905 C CA . LEU A 1 117 ? -16.823 13.870 11.289 1.00 96.88 117 LEU A CA 1
ATOM 906 C C . LEU A 1 117 ? -17.172 13.232 12.631 1.00 96.88 117 LEU A C 1
ATOM 908 O O . LEU A 1 117 ? -16.383 12.474 13.189 1.00 96.88 117 LEU A O 1
ATOM 912 N N . ALA A 1 118 ? -18.364 13.539 13.138 1.00 97.25 118 ALA A N 1
ATOM 913 C CA . ALA A 1 118 ? -18.912 12.856 14.300 1.00 97.25 118 ALA A CA 1
ATOM 914 C C . ALA A 1 118 ? -19.521 11.522 13.855 1.00 97.25 118 ALA A C 1
ATOM 916 O O . ALA A 1 118 ? -20.408 11.489 13.002 1.00 97.25 118 ALA A O 1
ATOM 917 N N . LEU A 1 119 ? -19.055 10.431 14.450 1.00 96.50 119 LEU A N 1
ATOM 918 C CA . LEU A 1 119 ? -19.533 9.081 14.206 1.00 96.50 119 LEU A CA 1
ATOM 919 C C . LEU A 1 119 ? -20.408 8.668 15.395 1.00 96.50 119 LEU A C 1
ATOM 921 O O . LEU A 1 119 ? -19.898 8.362 16.474 1.00 96.50 119 LEU A O 1
ATOM 925 N N . ASN A 1 120 ? -21.730 8.721 15.234 1.00 95.31 120 ASN A N 1
ATOM 926 C CA . ASN A 1 120 ? -22.669 8.400 16.308 1.00 95.31 120 ASN A CA 1
ATOM 927 C C . ASN A 1 120 ? -23.992 7.833 15.747 1.00 95.31 120 ASN A C 1
ATOM 929 O O . ASN A 1 120 ? -24.797 8.614 15.232 1.00 95.31 120 ASN A O 1
ATOM 933 N N . PRO A 1 121 ? -24.246 6.512 15.853 1.00 94.50 121 PRO A N 1
ATOM 934 C CA . PRO A 1 121 ? -23.377 5.479 16.431 1.00 94.50 121 PRO A CA 1
ATOM 935 C C . PRO A 1 121 ? -22.259 5.011 15.479 1.00 94.50 121 PRO A C 1
ATOM 937 O O . PRO A 1 121 ? -22.361 5.151 14.257 1.00 94.50 121 PRO A O 1
ATOM 940 N N . ILE A 1 122 ? -21.213 4.396 16.042 1.00 95.56 122 ILE A N 1
ATOM 941 C CA . ILE A 1 122 ? -20.219 3.626 15.277 1.00 95.56 122 ILE A CA 1
ATOM 942 C C . ILE A 1 122 ? -20.696 2.183 15.153 1.00 95.56 122 ILE A C 1
ATOM 944 O O . ILE A 1 122 ? -20.752 1.438 16.129 1.00 95.56 122 ILE A O 1
ATOM 948 N N . LEU A 1 123 ? -21.029 1.790 13.933 1.00 94.19 123 LEU A N 1
ATOM 949 C CA . LEU A 1 123 ? -21.482 0.466 13.559 1.00 94.19 123 LEU A CA 1
ATOM 950 C C . LEU A 1 123 ? -20.351 -0.233 12.794 1.00 94.19 123 LEU A C 1
ATOM 952 O O . LEU A 1 123 ? -19.739 0.394 11.921 1.00 94.19 123 LEU A O 1
ATOM 956 N N . PRO A 1 124 ? -20.069 -1.510 13.096 1.00 91.56 124 PRO A N 1
ATOM 957 C CA . PRO A 1 124 ? -19.131 -2.288 12.303 1.00 91.56 124 PRO A CA 1
ATOM 958 C C . PRO A 1 124 ? -19.637 -2.425 10.862 1.00 91.56 124 PRO A C 1
ATOM 960 O O . PRO A 1 124 ? -20.840 -2.365 10.590 1.00 91.56 124 PRO A O 1
ATOM 963 N N . ASP A 1 125 ? -18.696 -2.561 9.935 1.00 92.62 125 ASP A N 1
ATOM 964 C CA . ASP A 1 125 ? -18.908 -2.812 8.507 1.00 92.62 125 ASP A CA 1
ATOM 965 C C . ASP A 1 125 ? -19.746 -1.750 7.777 1.00 92.62 125 ASP A C 1
ATOM 967 O O . ASP A 1 125 ? -20.238 -1.975 6.670 1.00 92.62 125 ASP A O 1
ATOM 971 N N . THR A 1 126 ? -19.877 -0.560 8.366 1.00 95.31 126 THR A N 1
ATOM 972 C CA . THR A 1 126 ? -20.674 0.543 7.819 1.00 95.31 126 THR A CA 1
ATOM 973 C C . THR A 1 126 ? -19.776 1.612 7.203 1.00 95.31 126 THR A C 1
ATOM 975 O O . THR A 1 126 ? -18.805 2.049 7.820 1.00 95.31 126 THR A O 1
ATOM 978 N N . TRP A 1 127 ? -20.100 2.037 5.979 1.00 96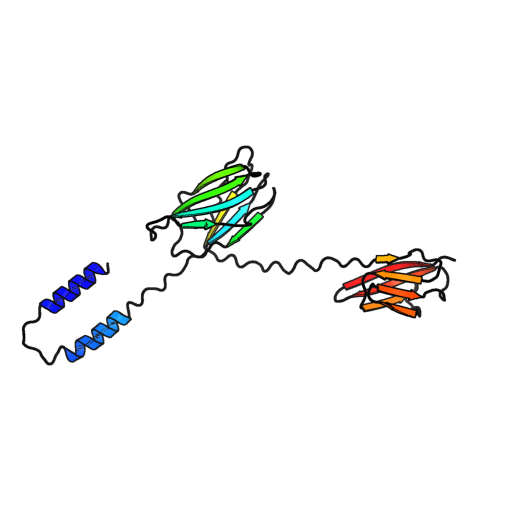.56 127 TRP A N 1
ATOM 979 C CA . TRP A 1 127 ? -19.433 3.158 5.315 1.00 96.56 1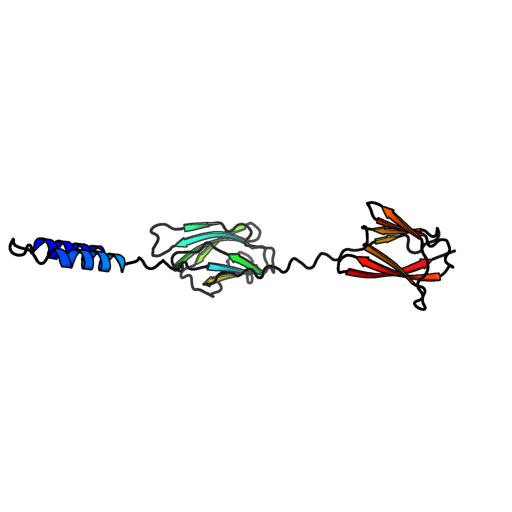27 TRP A CA 1
ATOM 980 C C . TRP A 1 127 ? -20.006 4.496 5.787 1.00 96.56 127 TRP A C 1
ATOM 982 O O . TRP A 1 127 ? -21.218 4.704 5.789 1.00 96.56 127 TRP A O 1
ATOM 992 N N . TYR A 1 128 ? -19.110 5.412 6.135 1.00 96.44 128 TYR A N 1
ATOM 993 C CA . TYR A 1 128 ? -19.381 6.775 6.563 1.00 96.44 128 TYR A CA 1
ATOM 994 C C . TYR A 1 128 ? -18.813 7.747 5.538 1.00 96.44 128 TYR A C 1
ATOM 996 O O . TYR A 1 128 ? -17.619 7.716 5.242 1.00 96.44 128 TYR A O 1
ATOM 1004 N N . GLU A 1 129 ? -19.659 8.618 5.002 1.00 95.44 129 GLU A N 1
ATOM 1005 C CA . GLU A 1 129 ? -19.243 9.621 4.026 1.00 95.44 129 GLU A CA 1
ATOM 1006 C C . GLU A 1 129 ? -18.477 10.763 4.707 1.00 95.44 129 GLU A C 1
ATOM 1008 O O . GLU A 1 129 ? -18.925 11.343 5.701 1.00 95.44 129 GLU A O 1
ATOM 1013 N N . LEU A 1 130 ? -17.305 11.090 4.165 1.00 94.56 130 LEU A N 1
ATOM 1014 C CA . LEU A 1 130 ? -16.500 12.211 4.625 1.00 94.56 130 LEU A CA 1
ATOM 1015 C C . LEU A 1 130 ? -17.019 13.489 3.965 1.00 94.56 130 LEU A C 1
ATOM 1017 O O . LEU A 1 130 ? -17.041 13.616 2.744 1.00 94.56 130 LEU A O 1
ATOM 1021 N N . SER A 1 131 ? -17.445 14.452 4.778 1.00 87.56 131 SER A N 1
ATOM 1022 C CA . SER A 1 131 ? -17.945 15.735 4.281 1.00 87.56 131 SER A CA 1
ATOM 1023 C C . SER A 1 131 ? -16.798 16.633 3.802 1.00 87.56 131 SER A C 1
ATOM 1025 O O . SER A 1 131 ? -15.739 16.711 4.418 1.00 87.56 131 SER A O 1
ATOM 1027 N N . GLY A 1 132 ? -17.000 17.377 2.717 1.00 77.19 132 GLY A N 1
ATOM 1028 C CA . GLY A 1 132 ? -16.014 18.330 2.203 1.00 77.19 132 GLY A CA 1
ATOM 1029 C C . GLY A 1 132 ? -16.548 19.082 0.992 1.00 77.19 132 GLY A C 1
ATOM 1030 O O . GLY A 1 132 ? -17.465 18.610 0.329 1.00 77.19 132 GLY A O 1
ATOM 1031 N N . PHE A 1 133 ? -15.987 20.263 0.716 1.00 58.31 133 PHE A N 1
ATOM 1032 C CA . PHE A 1 133 ? -16.526 21.230 -0.253 1.00 58.31 133 PHE A CA 1
ATOM 1033 C C . PHE A 1 133 ? -16.590 20.750 -1.718 1.00 58.31 133 PHE A C 1
ATOM 1035 O O . PHE A 1 133 ? -17.153 21.463 -2.542 1.00 58.31 133 PHE A O 1
ATOM 1042 N N . ASP A 1 134 ? -16.064 19.566 -2.045 1.00 65.19 134 ASP A N 1
ATOM 1043 C CA . ASP A 1 134 ? -16.103 19.002 -3.404 1.00 65.19 134 ASP A CA 1
ATOM 1044 C C . ASP A 1 134 ? -15.933 17.467 -3.421 1.00 65.19 134 ASP A C 1
ATOM 1046 O O . ASP A 1 134 ? -15.391 16.880 -4.359 1.00 65.19 134 ASP A O 1
ATOM 1050 N N . LEU A 1 135 ? -16.319 16.797 -2.330 1.00 60.94 135 LEU A N 1
ATOM 1051 C CA . LEU A 1 135 ? -16.104 15.360 -2.177 1.00 60.94 135 LEU A CA 1
ATOM 1052 C C . LEU A 1 135 ? -17.257 14.576 -2.789 1.00 60.94 135 LEU A C 1
ATOM 1054 O O . LEU A 1 135 ? -18.332 14.488 -2.204 1.00 60.94 135 LEU A O 1
ATOM 1058 N N . GLN A 1 136 ? -17.017 13.961 -3.944 1.00 72.06 136 GLN A N 1
ATOM 1059 C CA . GLN A 1 136 ? -17.851 12.857 -4.404 1.00 72.06 136 GLN A CA 1
ATOM 1060 C C . GLN A 1 136 ? -17.155 11.547 -4.033 1.00 72.06 136 GLN A C 1
ATOM 1062 O O . GLN A 1 136 ? -16.155 11.159 -4.640 1.00 72.06 136 GLN A O 1
ATOM 1067 N N . GLY A 1 137 ? -17.698 10.868 -3.020 1.00 86.19 137 GLY A N 1
ATOM 1068 C CA . GLY A 1 137 ? -17.393 9.464 -2.742 1.00 86.19 137 GLY A CA 1
ATOM 1069 C C . GLY A 1 137 ? -16.214 9.185 -1.811 1.00 86.19 137 GLY A C 1
ATOM 1070 O O . GLY A 1 137 ? -15.785 8.036 -1.747 1.00 86.19 137 GLY A O 1
ATOM 1071 N N . ALA A 1 138 ? -15.691 10.180 -1.087 1.00 94.62 138 ALA A N 1
ATOM 1072 C CA . ALA A 1 138 ? -14.750 9.894 -0.008 1.00 94.62 138 ALA A CA 1
ATOM 1073 C C . ALA A 1 138 ? -15.497 9.267 1.178 1.00 94.62 138 ALA A C 1
ATOM 1075 O O . ALA A 1 138 ? -16.455 9.844 1.695 1.00 94.62 138 ALA A O 1
ATOM 1076 N N . MET A 1 139 ? -15.074 8.085 1.613 1.00 96.69 139 MET A N 1
ATOM 1077 C CA . MET A 1 139 ? -15.767 7.330 2.653 1.00 96.69 139 MET A CA 1
ATOM 1078 C C . MET A 1 139 ? -14.800 6.530 3.517 1.00 96.69 139 MET A C 1
ATOM 1080 O O . MET A 1 139 ? -13.746 6.094 3.058 1.00 96.69 139 MET A O 1
ATOM 1084 N N . VAL A 1 140 ? -15.172 6.324 4.776 1.00 97.12 140 VAL A N 1
ATOM 1085 C CA . VAL A 1 140 ? -14.423 5.522 5.745 1.00 97.12 140 VAL A CA 1
ATOM 1086 C C . VAL A 1 140 ? -15.309 4.418 6.310 1.00 97.12 140 VAL A C 1
ATOM 1088 O O . VAL A 1 140 ? -16.505 4.616 6.497 1.00 97.12 140 VAL A O 1
ATOM 1091 N N . ARG A 1 141 ? -14.743 3.250 6.588 1.00 96.44 141 ARG A N 1
ATOM 1092 C CA . ARG A 1 141 ? -15.426 2.117 7.221 1.00 96.44 141 ARG A CA 1
ATOM 1093 C C . ARG A 1 141 ? -14.553 1.531 8.320 1.00 96.44 141 ARG A C 1
ATOM 1095 O O . ARG A 1 141 ? -13.332 1.519 8.187 1.00 96.44 141 ARG A O 1
ATOM 1102 N N . PHE A 1 142 ? -15.192 1.027 9.372 1.00 96.06 142 PHE A N 1
ATOM 1103 C CA . PHE A 1 142 ? -14.535 0.330 10.476 1.00 96.06 142 PHE A CA 1
ATOM 1104 C C . PHE A 1 142 ? -14.997 -1.125 10.528 1.00 96.06 142 PHE A C 1
ATOM 1106 O O . PHE A 1 142 ? -16.194 -1.382 10.429 1.00 96.06 142 PHE A O 1
ATOM 1113 N N . GLU A 1 143 ? -14.067 -2.056 10.699 1.00 94.38 143 GLU A N 1
ATOM 1114 C CA . GLU A 1 143 ? -14.323 -3.500 10.751 1.00 94.38 143 GLU A CA 1
ATOM 1115 C C . GLU A 1 143 ? -13.859 -4.084 12.094 1.00 94.38 143 GLU A C 1
ATOM 1117 O O . GLU A 1 143 ? -12.837 -3.654 12.636 1.00 94.38 143 GLU A O 1
ATOM 1122 N N . ASP A 1 144 ? -14.597 -5.070 12.614 1.00 91.56 144 ASP A N 1
ATOM 1123 C CA . ASP A 1 144 ? -14.228 -5.867 13.799 1.00 91.56 144 ASP A CA 1
ATOM 1124 C C . ASP A 1 144 ? -13.325 -7.030 13.379 1.00 91.56 144 ASP A C 1
ATOM 1126 O O . ASP A 1 144 ? -13.720 -8.196 13.314 1.00 91.56 144 ASP A O 1
ATOM 1130 N N . THR A 1 145 ? -12.116 -6.682 12.952 1.00 86.12 145 THR A N 1
ATOM 1131 C CA . THR A 1 145 ? -11.117 -7.648 12.513 1.00 86.12 145 THR A CA 1
ATOM 1132 C C . THR A 1 145 ? -9.716 -7.095 12.708 1.00 86.12 145 THR A C 1
ATOM 1134 O O . THR A 1 145 ? -9.465 -5.890 12.628 1.00 86.12 145 THR A O 1
ATOM 1137 N N . VAL A 1 146 ? -8.762 -8.010 12.866 1.00 81.75 146 VAL A N 1
ATOM 1138 C CA . VAL A 1 146 ? -7.377 -7.716 12.516 1.00 81.75 146 VAL A CA 1
ATOM 1139 C C . VAL A 1 146 ? -7.340 -7.614 11.002 1.00 81.75 146 VAL A C 1
ATOM 1141 O O . VAL A 1 146 ? -7.657 -8.583 10.302 1.00 81.75 146 VAL A O 1
ATOM 1144 N N . LEU A 1 147 ? -6.930 -6.462 10.485 1.00 74.94 147 LEU A N 1
ATOM 1145 C CA . LEU A 1 147 ? -6.436 -6.382 9.125 1.00 74.94 147 LEU A CA 1
ATOM 1146 C C . LEU A 1 147 ? -5.167 -7.225 9.111 1.00 74.94 147 LEU A C 1
ATOM 1148 O O . LEU A 1 147 ? -4.075 -6.759 9.441 1.00 74.94 147 LEU A O 1
ATOM 1152 N N . GLN A 1 148 ? -5.314 -8.513 8.793 1.00 59.50 148 GLN A N 1
ATOM 1153 C CA . GLN A 1 148 ? -4.180 -9.309 8.372 1.00 59.50 148 GLN A CA 1
ATOM 1154 C C . GLN A 1 148 ? -3.715 -8.611 7.119 1.00 59.50 148 GLN A C 1
ATOM 1156 O O . GLN A 1 148 ? -4.331 -8.772 6.064 1.00 59.50 148 GLN A O 1
ATOM 1161 N N . GLY A 1 149 ? -2.693 -7.763 7.266 1.00 52.72 149 GLY A N 1
ATOM 1162 C CA . GLY A 1 149 ? -1.997 -7.212 6.131 1.00 52.72 149 GLY A CA 1
ATOM 1163 C C . GLY A 1 149 ? -1.789 -8.400 5.221 1.00 52.72 149 GLY A C 1
ATOM 1164 O O . GLY A 1 149 ? -1.130 -9.371 5.606 1.00 52.72 149 GLY A O 1
ATOM 1165 N N . ILE A 1 150 ? -2.431 -8.385 4.053 1.00 47.94 150 ILE A N 1
ATOM 1166 C CA . ILE A 1 150 ? -1.922 -9.170 2.949 1.00 47.94 150 ILE A CA 1
ATOM 1167 C C . ILE A 1 150 ? -0.503 -8.650 2.912 1.00 47.94 150 ILE A C 1
ATOM 1169 O O . ILE A 1 150 ? -0.336 -7.478 2.584 1.00 47.94 150 ILE A O 1
ATOM 1173 N N . ASN A 1 151 ? 0.464 -9.421 3.431 1.00 44.38 151 ASN A N 1
ATOM 1174 C CA . ASN A 1 151 ? 1.872 -9.083 3.333 1.00 44.38 151 ASN A CA 1
ATOM 1175 C C . ASN A 1 151 ? 1.998 -8.699 1.884 1.00 44.38 151 ASN A C 1
ATOM 1177 O O . ASN A 1 151 ? 1.830 -9.599 1.057 1.00 44.38 151 ASN A O 1
ATOM 1181 N N . THR A 1 152 ? 2.104 -7.399 1.587 1.00 46.28 152 THR A N 1
ATOM 1182 C CA . THR A 1 152 ? 2.053 -6.932 0.212 1.00 46.28 152 THR A CA 1
ATOM 1183 C C . THR A 1 152 ? 3.153 -7.743 -0.420 1.00 46.28 152 THR A C 1
ATOM 1185 O O . THR A 1 152 ? 4.293 -7.587 0.041 1.00 46.28 152 THR A O 1
ATOM 1188 N N . PRO A 1 153 ? 2.835 -8.725 -1.294 1.00 48.19 153 PRO A N 1
ATOM 1189 C CA . PRO A 1 153 ? 3.850 -9.650 -1.752 1.00 48.19 153 PRO A CA 1
ATOM 1190 C C . PRO A 1 153 ? 4.950 -8.737 -2.260 1.00 48.19 153 PRO A C 1
ATOM 1192 O O . PRO A 1 153 ? 4.601 -7.794 -2.984 1.00 48.19 153 PRO A O 1
ATOM 1195 N N . PRO A 1 154 ? 6.187 -8.875 -1.735 1.00 47.75 154 PRO A N 1
ATOM 1196 C CA . PRO A 1 154 ? 7.226 -7.867 -1.892 1.00 47.75 154 PRO A CA 1
ATOM 1197 C C . PRO A 1 154 ? 7.176 -7.433 -3.339 1.00 47.75 154 PRO A C 1
ATOM 1199 O O . PRO A 1 154 ? 7.233 -8.315 -4.202 1.00 47.75 154 PRO A O 1
ATOM 1202 N N . ALA A 1 155 ? 6.886 -6.139 -3.561 1.00 50.69 155 ALA A N 1
ATOM 1203 C CA . ALA A 1 155 ? 6.494 -5.633 -4.873 1.00 50.69 155 ALA A CA 1
ATOM 1204 C C . ALA A 1 155 ? 7.378 -6.323 -5.911 1.00 50.69 155 ALA A C 1
ATOM 1206 O O . ALA A 1 155 ? 8.599 -6.292 -5.705 1.00 50.69 155 ALA A O 1
ATOM 1207 N N . PRO A 1 156 ? 6.803 -7.033 -6.909 1.00 53.88 156 PRO A N 1
ATOM 1208 C CA . PRO A 1 156 ? 7.564 -7.939 -7.759 1.00 53.88 156 PRO A CA 1
ATOM 1209 C C . PRO A 1 156 ? 8.826 -7.209 -8.180 1.00 53.88 156 PRO A C 1
ATOM 1211 O O . PRO A 1 156 ? 8.713 -6.083 -8.672 1.00 53.88 156 PRO A O 1
ATOM 1214 N N . ASN A 1 157 ? 9.990 -7.787 -7.834 1.00 58.59 157 ASN A N 1
ATOM 1215 C CA . ASN A 1 157 ? 11.298 -7.140 -7.954 1.00 58.59 157 ASN A CA 1
ATOM 1216 C C . ASN A 1 157 ? 11.295 -6.262 -9.200 1.00 58.59 157 ASN A C 1
ATOM 1218 O O . ASN A 1 157 ? 11.054 -6.790 -10.289 1.00 58.59 157 ASN A O 1
ATOM 1222 N N . ARG A 1 158 ? 11.475 -4.938 -9.030 1.00 59.19 158 ARG A N 1
ATOM 1223 C CA . ARG A 1 158 ? 11.417 -3.982 -10.147 1.00 59.19 158 ARG A CA 1
ATOM 1224 C C . ARG A 1 158 ? 12.169 -4.595 -11.329 1.00 59.19 158 ARG A C 1
ATOM 1226 O O . ARG A 1 158 ? 13.309 -5.016 -11.109 1.00 59.19 158 ARG A O 1
ATOM 1233 N N . PRO A 1 159 ? 11.563 -4.689 -12.526 1.00 60.19 159 PRO A N 1
ATOM 1234 C CA . PRO A 1 159 ? 12.200 -5.346 -13.655 1.00 60.19 159 PRO A CA 1
ATOM 1235 C C . PRO A 1 159 ? 13.581 -4.728 -13.856 1.00 60.19 159 PRO A C 1
ATOM 1237 O O . PRO A 1 159 ? 13.710 -3.540 -14.161 1.00 60.19 159 PRO A O 1
ATOM 1240 N N . GLN A 1 160 ? 14.623 -5.518 -13.591 1.00 73.75 160 GLN A N 1
ATOM 1241 C CA . GLN A 1 160 ? 15.994 -5.069 -13.770 1.00 73.75 160 GLN A CA 1
ATOM 1242 C C . GLN A 1 160 ? 16.199 -4.884 -15.268 1.00 73.75 160 GLN A C 1
ATOM 1244 O O . GLN A 1 160 ? 16.235 -5.848 -16.031 1.00 73.75 160 GLN A O 1
ATOM 1249 N N . THR A 1 161 ? 16.276 -3.630 -15.701 1.00 84.19 161 THR A N 1
ATOM 1250 C CA . THR A 1 161 ? 16.548 -3.319 -17.101 1.00 84.19 161 THR A CA 1
ATOM 1251 C C . THR A 1 161 ? 18.038 -3.515 -17.332 1.00 84.19 161 THR A C 1
ATOM 1253 O O . THR A 1 161 ? 18.851 -2.843 -16.703 1.00 84.19 161 THR A O 1
ATOM 1256 N N . ILE A 1 162 ? 18.391 -4.464 -18.200 1.00 91.75 162 ILE A N 1
ATOM 1257 C CA . ILE A 1 162 ? 19.776 -4.674 -18.623 1.00 91.75 162 ILE A CA 1
ATOM 1258 C C . ILE A 1 162 ? 20.006 -3.841 -19.878 1.00 91.75 162 ILE A C 1
ATOM 1260 O O . ILE A 1 162 ? 19.411 -4.099 -20.927 1.00 91.75 162 ILE A O 1
ATOM 1264 N N . SER A 1 163 ? 20.872 -2.846 -19.765 1.00 94.56 163 SER A N 1
ATOM 1265 C CA . SER A 1 163 ? 21.308 -2.021 -20.884 1.00 94.56 163 SER A CA 1
ATOM 1266 C C . SER A 1 163 ? 22.361 -2.773 -21.688 1.00 94.56 163 SER A C 1
ATOM 1268 O O . SER A 1 163 ? 23.309 -3.308 -21.119 1.00 94.56 163 SER A O 1
ATOM 1270 N N . VAL A 1 164 ? 22.201 -2.802 -23.012 1.00 96.31 164 VAL A N 1
ATOM 1271 C CA . VAL A 1 164 ? 23.136 -3.450 -23.941 1.00 96.31 164 VAL A CA 1
ATOM 1272 C C . VAL A 1 164 ? 23.591 -2.425 -24.971 1.00 96.31 164 VAL A C 1
ATOM 1274 O O . VAL A 1 164 ? 22.788 -1.979 -25.791 1.00 96.31 164 VAL A O 1
ATOM 1277 N N . PHE A 1 165 ? 24.863 -2.033 -24.931 1.00 96.25 165 PHE A N 1
ATOM 1278 C CA . PHE A 1 165 ? 25.386 -0.972 -25.790 1.00 96.25 165 PHE A CA 1
ATOM 1279 C C . PHE A 1 165 ? 26.867 -1.177 -26.155 1.00 96.25 165 PHE A C 1
ATOM 1281 O O . PHE A 1 165 ? 27.621 -1.727 -25.367 1.00 96.25 165 PHE A O 1
ATOM 1288 N N . PRO A 1 166 ? 27.326 -0.713 -27.325 1.00 95.88 166 PRO A N 1
ATOM 1289 C CA . PRO A 1 166 ? 26.505 -0.182 -28.399 1.00 95.88 166 PRO A CA 1
ATOM 1290 C C . PRO A 1 166 ? 25.739 -1.304 -29.118 1.00 95.88 166 PRO A C 1
ATOM 1292 O O . PRO A 1 166 ? 26.182 -2.447 -29.198 1.00 95.88 166 PRO A O 1
ATOM 1295 N N . ASN A 1 167 ? 24.562 -0.970 -29.635 1.00 94.69 167 ASN A N 1
ATOM 1296 C CA . ASN A 1 167 ? 23.795 -1.826 -30.531 1.00 94.69 167 ASN A CA 1
ATOM 1297 C C . ASN A 1 167 ? 23.061 -0.918 -31.530 1.00 94.69 167 ASN A C 1
ATOM 1299 O O . ASN A 1 167 ? 22.115 -0.243 -31.120 1.00 94.69 167 ASN A O 1
ATOM 1303 N N . PRO A 1 168 ? 23.489 -0.841 -32.804 1.00 97.25 168 PRO A N 1
ATOM 1304 C CA . PRO A 1 168 ? 24.446 -1.725 -33.491 1.00 97.25 168 PRO A CA 1
ATOM 1305 C C . PRO A 1 168 ? 25.912 -1.607 -33.025 1.00 97.25 168 PRO A C 1
ATOM 1307 O O . PRO A 1 168 ? 26.333 -0.549 -32.562 1.00 97.25 168 PRO A O 1
ATOM 1310 N N . VAL A 1 169 ? 26.706 -2.673 -33.195 1.00 97.12 169 VAL A N 1
ATOM 1311 C CA . VAL A 1 169 ? 28.152 -2.713 -32.900 1.00 97.12 169 VAL A CA 1
ATOM 1312 C C . VAL A 1 169 ? 28.983 -2.602 -34.181 1.00 97.12 169 VAL A C 1
ATOM 1314 O O . VAL A 1 169 ? 28.703 -3.292 -35.156 1.00 97.12 169 VAL A O 1
ATOM 1317 N N . ARG A 1 170 ? 30.053 -1.795 -34.147 1.00 95.88 170 ARG A N 1
ATOM 1318 C CA . ARG A 1 170 ? 31.101 -1.735 -35.194 1.00 95.88 170 ARG A CA 1
ATOM 1319 C C . ARG A 1 170 ? 32.444 -2.273 -34.696 1.00 95.88 170 ARG A C 1
ATOM 1321 O O . ARG A 1 170 ? 33.010 -3.183 -35.275 1.00 95.88 170 ARG A O 1
ATOM 1328 N N . ALA A 1 171 ? 32.907 -1.784 -33.544 1.00 89.50 171 ALA A N 1
ATOM 1329 C CA . ALA A 1 171 ? 34.219 -2.121 -32.976 1.00 89.50 171 ALA A CA 1
ATOM 1330 C C . ALA A 1 171 ? 34.321 -3.532 -32.356 1.00 89.50 171 ALA A C 1
ATOM 1332 O O . ALA A 1 171 ? 35.345 -3.881 -31.780 1.00 89.50 171 ALA A O 1
ATOM 1333 N N . GLY A 1 172 ? 33.254 -4.333 -32.421 1.00 93.12 172 GLY A N 1
ATOM 1334 C CA . GLY A 1 172 ? 33.239 -5.689 -31.879 1.00 93.12 172 GLY A CA 1
ATOM 1335 C C . GLY A 1 172 ? 33.122 -5.795 -30.356 1.00 93.12 172 GLY A C 1
ATOM 1336 O O . GLY A 1 172 ? 33.134 -6.908 -29.860 1.00 93.12 172 GLY A O 1
ATOM 1337 N N . LEU A 1 173 ? 32.974 -4.698 -29.609 1.00 97.25 173 LEU A N 1
ATOM 1338 C CA . LEU A 1 173 ? 32.808 -4.730 -28.150 1.00 97.25 173 LEU A CA 1
ATOM 1339 C C . LEU A 1 173 ? 31.385 -4.335 -27.750 1.00 97.25 173 LEU A C 1
ATOM 1341 O O . LEU A 1 173 ? 30.905 -3.288 -28.180 1.00 97.25 173 LEU A O 1
ATOM 1345 N N . ILE A 1 174 ? 30.735 -5.146 -26.914 1.00 96.69 174 ILE A N 1
ATOM 1346 C CA . ILE A 1 174 ? 29.397 -4.891 -26.356 1.00 96.69 174 ILE A CA 1
ATOM 1347 C C . ILE A 1 174 ? 29.495 -4.845 -24.838 1.00 96.69 174 ILE A C 1
ATOM 1349 O O . ILE A 1 174 ? 30.054 -5.746 -24.225 1.00 96.69 174 ILE A O 1
ATOM 1353 N N . ARG A 1 175 ? 28.902 -3.830 -24.227 1.00 97.06 175 ARG A N 1
ATOM 1354 C CA . ARG A 1 175 ? 28.800 -3.635 -22.788 1.00 97.06 175 ARG A CA 1
ATOM 1355 C C . ARG A 1 175 ? 27.388 -3.955 -22.300 1.00 97.06 175 ARG A C 1
ATOM 1357 O O . ARG A 1 175 ? 26.405 -3.546 -22.919 1.00 97.06 175 ARG A O 1
ATOM 1364 N N . LEU A 1 176 ? 27.308 -4.695 -21.198 1.00 96.25 176 LEU A N 1
ATOM 1365 C CA . LEU A 1 176 ? 26.082 -5.033 -20.483 1.00 96.25 176 LEU A CA 1
ATOM 1366 C C . LEU A 1 176 ? 26.137 -4.449 -19.073 1.00 96.25 176 LEU A C 1
ATOM 1368 O O . LEU A 1 176 ? 27.105 -4.706 -18.353 1.00 96.25 176 LEU A O 1
ATOM 1372 N N . GLU A 1 177 ? 25.094 -3.718 -18.681 1.00 93.12 177 GLU A N 1
ATOM 1373 C CA . GLU A 1 177 ? 24.983 -3.090 -17.357 1.00 93.12 177 GLU A CA 1
ATOM 1374 C C . GLU A 1 177 ? 23.563 -3.255 -16.787 1.00 93.12 177 GLU A C 1
ATOM 1376 O O . GLU A 1 177 ? 22.596 -3.079 -17.534 1.00 93.12 177 GLU A O 1
ATOM 1381 N N . PRO A 1 178 ? 23.397 -3.571 -15.486 1.00 91.50 178 PRO A N 1
ATOM 1382 C CA . PRO A 1 178 ? 24.444 -3.842 -14.488 1.00 91.50 178 PRO A CA 1
ATOM 1383 C C . PRO A 1 178 ? 25.114 -5.218 -14.695 1.00 91.50 178 PRO A C 1
ATOM 1385 O O . PRO A 1 178 ? 24.871 -5.892 -15.693 1.00 91.50 178 PRO A O 1
ATOM 1388 N N . VAL A 1 179 ? 25.972 -5.648 -13.762 1.00 89.25 179 VAL A N 1
ATOM 1389 C CA . VAL A 1 179 ? 26.607 -6.980 -13.786 1.00 89.25 179 VAL A CA 1
ATOM 1390 C C . VAL A 1 179 ? 25.550 -8.091 -13.888 1.00 89.25 179 VAL A C 1
ATOM 1392 O O . VAL A 1 179 ? 24.584 -8.122 -13.128 1.00 89.25 179 VAL A O 1
ATOM 1395 N N . VAL A 1 180 ? 25.761 -9.034 -14.811 1.00 89.56 180 VAL A N 1
ATOM 1396 C CA . VAL A 1 180 ? 24.852 -10.162 -15.090 1.00 89.56 180 VAL A CA 1
ATOM 1397 C C . VAL A 1 180 ? 25.529 -11.506 -14.824 1.00 89.56 180 VAL A C 1
ATOM 1399 O O . VAL A 1 180 ? 26.745 -11.627 -14.968 1.00 89.56 180 VAL A O 1
ATOM 1402 N N . MET A 1 181 ? 24.770 -12.546 -14.464 1.00 88.75 181 MET A N 1
ATOM 1403 C CA . MET A 1 181 ? 25.354 -13.848 -14.100 1.00 88.75 181 MET A CA 1
ATOM 1404 C C . MET A 1 181 ? 25.872 -14.619 -15.316 1.00 88.75 181 MET A C 1
ATOM 1406 O O . MET A 1 181 ? 27.022 -15.057 -15.323 1.00 88.75 181 MET A O 1
ATOM 1410 N N . GLN A 1 182 ? 25.064 -14.755 -16.368 1.00 94.62 182 GLN A N 1
ATOM 1411 C CA . GLN A 1 182 ? 25.401 -15.557 -17.545 1.00 94.62 182 GLN A CA 1
ATOM 1412 C C . GLN A 1 182 ? 25.013 -14.826 -18.828 1.00 94.62 182 GLN A C 1
ATOM 1414 O O . GLN A 1 182 ? 23.934 -14.241 -18.924 1.00 94.62 182 GLN A O 1
ATOM 1419 N N . VAL A 1 183 ? 25.910 -14.888 -19.814 1.00 96.31 183 VAL A N 1
ATOM 1420 C CA . VAL A 1 183 ? 25.713 -14.301 -21.138 1.00 96.31 183 VAL A CA 1
ATOM 1421 C C . VAL A 1 183 ? 26.076 -15.329 -22.196 1.00 96.31 183 VAL A C 1
ATOM 1423 O O . VAL A 1 183 ? 27.129 -15.966 -22.126 1.00 96.31 183 VAL A O 1
ATOM 1426 N N . GLU A 1 184 ? 25.193 -15.490 -23.170 1.00 97.94 184 GLU A N 1
ATOM 1427 C CA . GLU A 1 184 ? 25.363 -16.389 -24.303 1.00 97.94 184 GLU A CA 1
ATOM 1428 C C . GLU A 1 184 ? 24.981 -15.649 -25.579 1.00 97.94 184 GLU A C 1
ATOM 1430 O O . GLU A 1 184 ? 24.012 -14.893 -25.599 1.00 97.94 184 GLU A O 1
ATOM 1435 N N . LEU A 1 185 ? 25.744 -15.864 -26.645 1.00 98.25 185 LEU A N 1
ATOM 1436 C CA . LEU A 1 185 ? 25.456 -15.296 -27.952 1.00 98.25 185 LEU A CA 1
ATOM 1437 C C . LEU A 1 185 ? 25.147 -16.430 -28.923 1.00 98.25 185 LEU A C 1
ATOM 1439 O O . LEU A 1 185 ? 25.866 -17.430 -28.950 1.00 98.25 185 LEU A O 1
ATOM 1443 N N . TYR A 1 186 ? 24.093 -16.257 -29.708 1.00 98.56 186 TYR A N 1
ATOM 1444 C CA . TYR A 1 186 ? 23.645 -17.209 -30.711 1.00 98.56 186 TYR A CA 1
ATOM 1445 C C . TYR A 1 186 ? 23.554 -16.535 -32.079 1.00 98.56 186 TYR A C 1
ATOM 1447 O O . TYR A 1 186 ? 23.256 -15.341 -32.172 1.00 98.56 186 TYR A O 1
ATOM 1455 N N . ASP A 1 187 ? 23.795 -17.295 -33.141 1.00 98.38 187 ASP A N 1
ATOM 1456 C CA . ASP A 1 187 ? 23.451 -16.875 -34.498 1.00 98.38 187 ASP A CA 1
ATOM 1457 C C . ASP A 1 187 ? 21.930 -16.988 -34.748 1.00 98.38 187 ASP A C 1
ATOM 1459 O O . ASP A 1 187 ? 21.155 -17.406 -33.883 1.00 98.38 187 ASP A O 1
ATOM 1463 N N . ILE A 1 188 ? 21.481 -16.602 -35.945 1.00 97.75 188 ILE A N 1
ATOM 1464 C CA . ILE A 1 188 ? 20.056 -16.644 -36.320 1.00 97.75 188 ILE A CA 1
ATOM 1465 C C . ILE A 1 188 ? 19.480 -18.061 -36.458 1.00 97.75 188 ILE A C 1
ATOM 1467 O O . ILE A 1 188 ? 18.261 -18.208 -36.500 1.00 97.75 188 ILE A O 1
ATOM 1471 N N . ILE A 1 189 ? 20.331 -19.086 -36.552 1.00 97.88 189 ILE A N 1
ATOM 1472 C CA . ILE A 1 189 ? 19.934 -20.499 -36.651 1.00 97.88 189 ILE A CA 1
ATOM 1473 C C . ILE A 1 189 ? 19.987 -21.203 -35.285 1.00 97.88 189 ILE A C 1
ATOM 1475 O O . ILE A 1 189 ? 19.584 -22.358 -35.177 1.00 97.88 189 ILE A O 1
ATOM 1479 N N . GLY A 1 190 ? 20.417 -20.499 -34.232 1.00 96.88 190 GLY A N 1
ATOM 1480 C CA . GLY A 1 190 ? 20.458 -20.989 -32.857 1.00 96.88 190 GLY A CA 1
ATOM 1481 C C . GLY A 1 190 ? 21.775 -21.654 -32.453 1.00 96.88 190 GLY A C 1
ATOM 1482 O O . GLY A 1 190 ? 21.842 -22.233 -31.368 1.00 96.88 190 GLY A O 1
ATOM 1483 N N . ASN A 1 191 ? 22.837 -21.570 -33.261 1.00 98.12 191 ASN A N 1
ATOM 1484 C CA . ASN A 1 191 ? 24.154 -22.059 -32.855 1.00 98.12 191 ASN A CA 1
ATOM 1485 C C . ASN A 1 191 ? 24.812 -21.068 -31.900 1.00 98.12 191 ASN A C 1
ATOM 1487 O O . ASN A 1 191 ? 24.804 -19.858 -32.125 1.00 98.12 191 ASN A O 1
ATOM 1491 N N . ARG A 1 192 ? 25.433 -21.587 -30.839 1.00 98.06 192 ARG A N 1
ATOM 1492 C CA . ARG A 1 192 ? 26.162 -20.766 -29.871 1.00 98.06 192 ARG A CA 1
ATOM 1493 C C . ARG A 1 192 ? 27.475 -20.263 -30.476 1.00 98.06 192 ARG A C 1
ATOM 1495 O O . ARG A 1 192 ? 28.337 -21.061 -30.837 1.00 98.06 192 ARG A O 1
ATOM 1502 N N . CYS A 1 193 ? 27.660 -18.947 -30.511 1.00 97.94 193 CYS A N 1
ATOM 1503 C CA . CYS A 1 193 ? 28.893 -18.311 -30.962 1.00 97.94 193 CYS A CA 1
ATOM 1504 C C . CYS A 1 193 ? 29.915 -18.233 -29.811 1.00 97.94 193 CYS A C 1
ATOM 1506 O O . CYS A 1 193 ? 29.560 -17.812 -28.703 1.00 97.94 193 CYS A O 1
ATOM 1508 N N . PRO A 1 194 ? 31.191 -18.593 -30.033 1.00 96.69 194 PRO A N 1
ATOM 1509 C CA . PRO A 1 194 ? 32.235 -18.396 -29.035 1.00 96.69 194 PRO A CA 1
ATOM 1510 C C . PRO A 1 194 ? 32.551 -16.900 -28.893 1.00 96.69 194 PRO A C 1
ATOM 1512 O O . PRO A 1 194 ? 32.878 -16.234 -29.873 1.00 96.69 194 PRO A O 1
ATOM 1515 N N . VAL A 1 195 ? 32.474 -16.375 -27.669 1.00 96.75 195 VAL A N 1
ATOM 1516 C CA . VAL A 1 195 ? 32.772 -14.969 -27.344 1.00 96.75 195 VAL A CA 1
ATOM 1517 C C . VAL A 1 195 ? 33.659 -14.898 -26.107 1.00 96.75 195 VAL A C 1
ATOM 1519 O O . VAL A 1 195 ? 33.571 -15.759 -25.228 1.00 96.75 195 VAL A O 1
ATOM 1522 N N . GLN A 1 196 ? 34.517 -13.882 -26.031 1.00 97.19 196 GLN A N 1
ATOM 1523 C CA . GLN A 1 196 ? 35.314 -13.627 -24.829 1.00 97.19 196 GLN A CA 1
ATOM 1524 C C . GLN A 1 196 ? 34.565 -12.652 -23.919 1.00 97.19 196 GLN A C 1
ATOM 1526 O O . GLN A 1 196 ? 33.942 -11.703 -24.396 1.00 97.19 196 GLN A O 1
ATOM 1531 N N . LEU A 1 197 ? 34.600 -12.911 -22.610 1.00 97.00 197 LEU A N 1
ATOM 1532 C CA . LEU A 1 197 ? 33.896 -12.128 -21.596 1.00 97.00 197 LEU A CA 1
ATOM 1533 C C . LEU A 1 197 ? 34.901 -11.510 -20.631 1.00 97.00 197 LEU A C 1
ATOM 1535 O O . LEU A 1 197 ? 35.655 -12.237 -19.986 1.00 97.00 197 LEU A O 1
ATOM 1539 N N . THR A 1 198 ? 34.831 -10.195 -20.461 1.00 97.06 198 THR A N 1
ATOM 1540 C CA . THR A 1 198 ? 35.561 -9.469 -19.418 1.00 97.06 198 THR A CA 1
ATOM 1541 C C . THR A 1 198 ? 34.554 -8.894 -18.434 1.00 97.06 198 THR A C 1
ATOM 1543 O O . THR A 1 198 ? 33.593 -8.244 -18.837 1.00 97.06 198 THR A O 1
ATOM 1546 N N . ARG A 1 199 ? 34.738 -9.158 -17.140 1.00 96.88 199 ARG A N 1
ATOM 1547 C CA . ARG A 1 199 ? 33.829 -8.712 -16.074 1.00 96.88 199 ARG A CA 1
ATOM 1548 C C . ARG A 1 199 ? 34.531 -7.699 -15.188 1.00 96.88 199 ARG A C 1
ATOM 1550 O O . ARG A 1 199 ? 35.696 -7.893 -14.851 1.00 96.88 199 ARG A O 1
ATOM 1557 N N . ASP A 1 200 ? 33.802 -6.677 -14.773 1.00 93.81 200 ASP A N 1
ATOM 1558 C CA . ASP A 1 200 ? 34.236 -5.725 -13.755 1.00 93.81 200 ASP A CA 1
ATOM 1559 C C . ASP A 1 200 ? 33.079 -5.425 -12.785 1.00 93.81 200 ASP A C 1
ATOM 1561 O O . ASP A 1 200 ? 32.056 -6.113 -12.781 1.00 93.81 200 ASP A O 1
ATOM 1565 N N . GLN A 1 201 ? 33.262 -4.433 -11.914 1.00 91.44 201 GLN A N 1
ATOM 1566 C CA . GLN A 1 201 ? 32.272 -4.080 -10.895 1.00 91.44 201 GLN A CA 1
ATOM 1567 C C . GLN A 1 201 ? 31.006 -3.425 -11.467 1.00 91.44 201 GLN A C 1
ATOM 1569 O O . GLN A 1 201 ? 29.972 -3.448 -10.803 1.00 91.44 201 GLN A O 1
ATOM 1574 N N . SER A 1 202 ? 31.065 -2.838 -12.664 1.00 90.19 202 SER A N 1
ATOM 1575 C CA . SER A 1 202 ? 29.941 -2.110 -13.262 1.00 90.19 202 SER A CA 1
ATOM 1576 C C . SER A 1 202 ? 29.213 -2.901 -14.347 1.00 90.19 202 SER A C 1
ATOM 1578 O O . SER A 1 202 ? 28.066 -2.579 -14.651 1.00 90.19 202 SER A O 1
ATOM 1580 N N . GLY A 1 203 ? 29.807 -3.964 -14.897 1.00 93.88 203 GLY A N 1
ATOM 1581 C CA . GLY A 1 203 ? 29.162 -4.728 -15.958 1.00 93.88 203 GLY A CA 1
ATOM 1582 C C . GLY A 1 203 ? 29.981 -5.868 -16.556 1.00 93.88 203 GLY A C 1
ATOM 1583 O O . GLY A 1 203 ? 30.960 -6.367 -15.995 1.00 93.88 203 GLY A O 1
ATOM 1584 N N . VAL A 1 204 ? 29.529 -6.307 -17.730 1.00 96.62 204 VAL A N 1
ATOM 1585 C CA . VAL A 1 204 ? 30.173 -7.349 -18.537 1.00 96.62 204 VAL A CA 1
ATOM 1586 C C . VAL A 1 204 ? 30.445 -6.801 -19.931 1.00 96.62 204 VAL A C 1
ATOM 1588 O O . VAL A 1 204 ? 29.547 -6.266 -20.574 1.00 96.62 204 VAL A O 1
ATOM 1591 N N . THR A 1 205 ? 31.671 -6.962 -20.413 1.00 97.38 205 THR A N 1
ATOM 1592 C CA . THR A 1 205 ? 32.060 -6.642 -21.787 1.00 97.38 205 THR A CA 1
ATOM 1593 C C . THR A 1 205 ? 32.209 -7.934 -22.592 1.00 97.38 205 THR A C 1
ATOM 1595 O O . THR A 1 205 ? 32.988 -8.812 -22.220 1.00 97.38 205 THR A O 1
ATOM 1598 N N . LEU A 1 206 ? 31.460 -8.051 -23.687 1.00 97.81 206 LEU A N 1
ATOM 1599 C CA . LEU A 1 206 ? 31.575 -9.093 -24.708 1.00 97.81 206 LEU A CA 1
ATOM 1600 C C . LEU A 1 206 ? 32.493 -8.622 -25.833 1.00 97.81 206 LEU A C 1
ATOM 1602 O O . LEU A 1 206 ? 32.222 -7.591 -26.447 1.00 97.81 206 LEU A O 1
ATOM 1606 N N . ASP A 1 207 ? 33.500 -9.425 -26.162 1.00 97.88 207 ASP A N 1
ATOM 1607 C CA . ASP A 1 207 ? 34.267 -9.283 -27.397 1.00 97.88 207 ASP A CA 1
ATOM 1608 C C . ASP A 1 207 ? 33.716 -10.226 -28.476 1.00 97.88 207 ASP A C 1
ATOM 1610 O O . ASP A 1 207 ? 33.813 -11.455 -28.393 1.00 97.88 207 ASP A O 1
ATOM 1614 N N . ILE A 1 208 ? 33.116 -9.607 -29.490 1.00 97.88 208 ILE A N 1
ATOM 1615 C CA . ILE A 1 208 ? 32.555 -10.209 -30.697 1.00 97.88 208 ILE A CA 1
ATOM 1616 C C . ILE A 1 208 ? 33.320 -9.793 -31.960 1.00 97.88 208 ILE A C 1
ATOM 1618 O O . ILE A 1 208 ? 32.812 -9.955 -33.072 1.00 97.88 208 ILE A O 1
ATOM 1622 N N . SER A 1 209 ? 34.535 -9.252 -31.832 1.00 97.12 209 SER A N 1
ATOM 1623 C CA . SER A 1 209 ? 35.372 -8.784 -32.949 1.00 97.12 209 SER A CA 1
ATOM 1624 C C . SER A 1 209 ? 35.597 -9.850 -34.025 1.00 97.12 209 SER A C 1
ATOM 1626 O O . SER A 1 209 ? 35.563 -9.525 -35.209 1.00 97.12 209 SER A O 1
ATOM 1628 N N . ARG A 1 210 ? 35.700 -11.124 -33.627 1.00 96.94 210 ARG A N 1
ATOM 1629 C CA . ARG A 1 210 ? 35.964 -12.278 -34.508 1.00 96.94 210 ARG A CA 1
ATOM 1630 C C . ARG A 1 210 ? 34.756 -12.821 -35.276 1.00 96.94 210 ARG A C 1
ATOM 1632 O O . ARG A 1 210 ? 34.938 -13.697 -36.109 1.00 96.94 210 ARG A O 1
ATOM 1639 N N . LEU A 1 211 ? 33.541 -12.374 -34.961 1.00 97.25 211 LEU A N 1
ATOM 1640 C CA . LEU A 1 211 ? 32.330 -12.851 -35.641 1.00 97.25 211 LEU A CA 1
ATOM 1641 C C . LEU A 1 211 ? 32.148 -12.169 -37.003 1.00 97.25 211 LEU A C 1
ATOM 1643 O O . LEU A 1 211 ? 32.621 -11.053 -37.196 1.00 97.25 211 LEU A O 1
ATOM 1647 N N . ASP A 1 212 ? 31.412 -12.768 -37.929 1.00 97.62 212 ASP A N 1
ATOM 1648 C CA . ASP A 1 212 ? 31.068 -12.086 -39.179 1.00 97.62 212 ASP A CA 1
ATOM 1649 C C . ASP A 1 212 ? 30.015 -10.989 -38.954 1.00 97.62 212 ASP A C 1
ATOM 1651 O O . ASP A 1 212 ? 29.335 -10.934 -37.921 1.00 97.62 212 ASP A O 1
ATOM 1655 N N . CYS A 1 213 ? 29.866 -10.083 -39.918 1.00 97.88 213 CYS A N 1
ATOM 1656 C CA . CYS A 1 213 ? 28.805 -9.076 -39.878 1.00 97.88 213 CYS A CA 1
ATOM 1657 C C . CYS A 1 213 ? 27.436 -9.751 -40.004 1.00 97.88 213 CYS A C 1
ATOM 1659 O O . CYS A 1 213 ? 27.263 -10.659 -40.814 1.00 97.88 213 CYS A O 1
ATOM 1661 N N . GLY A 1 214 ? 26.451 -9.311 -39.222 1.00 97.62 214 GLY A N 1
ATOM 1662 C CA . GLY A 1 214 ? 25.150 -9.971 -39.202 1.00 97.62 214 GLY A CA 1
ATOM 1663 C C . GLY A 1 214 ? 24.315 -9.687 -37.961 1.00 97.62 214 GLY A C 1
ATOM 1664 O O . GLY A 1 214 ? 24.599 -8.783 -37.173 1.00 97.62 214 GLY A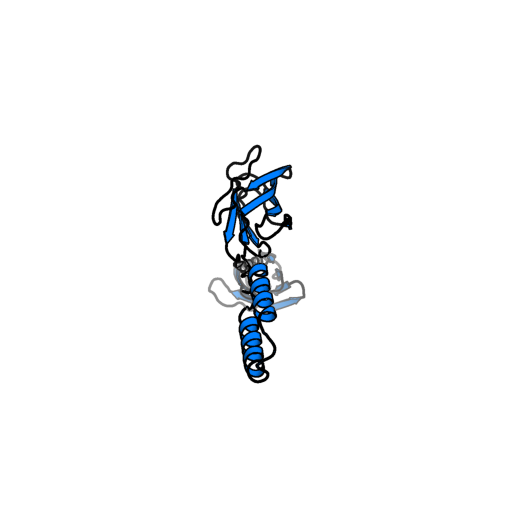 O 1
ATOM 1665 N N . ILE A 1 215 ? 23.248 -10.469 -37.814 1.00 98.38 215 ILE A N 1
ATOM 1666 C CA . ILE A 1 215 ? 22.332 -10.415 -36.674 1.00 98.38 215 ILE A CA 1
ATOM 1667 C C . ILE A 1 215 ? 22.657 -11.569 -35.728 1.00 98.38 215 ILE A C 1
ATOM 1669 O O . ILE A 1 215 ? 22.797 -12.707 -36.166 1.00 98.38 215 ILE A O 1
ATOM 1673 N N . TYR A 1 216 ? 22.705 -11.272 -34.434 1.00 98.44 216 TYR A N 1
ATOM 1674 C CA . TYR A 1 216 ? 22.917 -12.246 -33.368 1.00 98.44 216 TYR A CA 1
ATOM 1675 C C . TYR A 1 216 ? 21.856 -12.086 -32.277 1.00 98.44 216 TYR A C 1
ATOM 1677 O O . TYR A 1 216 ? 21.254 -11.019 -32.124 1.00 98.44 216 TYR A O 1
ATOM 1685 N N . LEU A 1 217 ? 21.627 -13.142 -31.505 1.00 98.56 217 LEU A N 1
ATOM 1686 C CA . LEU A 1 217 ? 20.734 -13.153 -30.352 1.00 98.56 217 LEU A CA 1
ATOM 1687 C C . LEU A 1 217 ? 21.567 -13.262 -29.076 1.00 98.56 217 LEU A C 1
ATOM 1689 O O . LEU A 1 217 ? 22.254 -14.256 -28.848 1.00 98.56 217 LEU A O 1
ATOM 1693 N N . LEU A 1 218 ? 21.514 -12.225 -28.246 1.00 98.06 218 LEU A N 1
ATOM 1694 C CA . LEU A 1 218 ? 22.186 -12.167 -26.956 1.00 98.06 218 LEU A CA 1
ATOM 1695 C C . LEU A 1 218 ? 21.215 -12.603 -25.865 1.00 98.06 218 LEU A C 1
ATOM 1697 O O . LEU A 1 218 ? 20.271 -11.880 -25.553 1.00 98.06 218 LEU A O 1
ATOM 1701 N N . ARG A 1 219 ? 21.459 -13.770 -25.277 1.00 97.25 219 ARG A N 1
ATOM 1702 C CA . ARG A 1 219 ? 20.695 -14.300 -24.150 1.00 97.25 219 ARG A CA 1
ATOM 1703 C C . ARG A 1 219 ? 21.399 -13.946 -22.847 1.00 97.25 219 ARG A C 1
ATOM 1705 O O . ARG A 1 219 ? 22.586 -14.230 -22.674 1.00 97.25 219 ARG A O 1
ATOM 1712 N N . ILE A 1 220 ? 20.661 -13.342 -21.927 1.00 95.94 220 ILE A N 1
ATOM 1713 C CA . ILE A 1 220 ? 21.166 -12.843 -20.651 1.00 95.94 220 ILE A CA 1
ATOM 1714 C C . ILE A 1 220 ? 20.361 -13.495 -19.535 1.00 95.94 220 ILE A C 1
ATOM 1716 O O . ILE A 1 220 ? 19.134 -13.407 -19.528 1.00 95.94 220 ILE A O 1
ATOM 1720 N N . ARG A 1 221 ? 21.045 -14.126 -18.579 1.00 93.19 221 ARG A N 1
ATOM 1721 C CA . ARG A 1 221 ? 20.420 -14.662 -17.366 1.00 93.19 221 ARG A CA 1
ATOM 1722 C C . ARG A 1 221 ? 20.985 -13.968 -16.135 1.00 93.19 221 ARG A C 1
ATOM 1724 O O . ARG A 1 221 ? 22.202 -13.915 -15.936 1.00 93.19 221 ARG A O 1
ATOM 1731 N N . ASN A 1 222 ? 20.085 -13.455 -15.307 1.00 87.12 222 ASN A N 1
ATOM 1732 C CA . ASN A 1 222 ? 20.367 -12.858 -14.005 1.00 87.12 222 ASN A CA 1
ATOM 1733 C C . ASN A 1 222 ? 19.432 -13.479 -12.954 1.00 87.12 222 ASN A C 1
ATOM 1735 O O . ASN A 1 222 ? 18.490 -14.154 -13.337 1.00 87.12 222 ASN A O 1
ATOM 1739 N N . ALA A 1 223 ? 19.706 -13.357 -11.655 1.00 83.25 223 ALA A N 1
ATOM 1740 C CA . ALA A 1 223 ? 19.031 -14.134 -10.603 1.00 83.25 223 ALA A CA 1
ATOM 1741 C C . ALA A 1 223 ? 17.484 -14.136 -10.713 1.00 83.25 223 ALA A C 1
ATOM 1743 O O . ALA A 1 223 ? 16.820 -13.195 -10.290 1.00 83.25 223 ALA A O 1
ATOM 1744 N N . GLY A 1 224 ? 16.915 -15.204 -11.292 1.00 81.50 224 GLY A N 1
ATOM 1745 C CA . GLY A 1 224 ? 15.471 -15.357 -11.519 1.00 81.50 224 GLY A CA 1
ATOM 1746 C C . GLY A 1 224 ? 14.893 -14.647 -12.756 1.00 81.50 224 GLY A C 1
ATOM 1747 O O . GLY A 1 224 ? 13.681 -14.673 -12.941 1.00 81.50 224 GLY A O 1
ATOM 1748 N N . PHE A 1 225 ? 15.722 -14.037 -13.607 1.00 84.19 225 PHE A N 1
ATOM 1749 C CA . PHE A 1 225 ? 15.316 -13.307 -14.811 1.00 84.19 225 PHE A CA 1
ATOM 1750 C C . PHE A 1 225 ? 16.105 -13.745 -16.054 1.00 84.19 225 PHE A C 1
ATOM 1752 O O . PHE A 1 225 ? 17.322 -13.939 -16.010 1.00 84.19 225 PHE A O 1
ATOM 1759 N N . GLU A 1 226 ? 15.412 -13.848 -17.187 1.00 92.06 226 GLU A N 1
ATOM 1760 C CA . GLU A 1 226 ? 15.999 -14.134 -18.494 1.00 92.06 226 GLU A CA 1
ATOM 1761 C C . GLU A 1 226 ? 15.524 -13.102 -19.523 1.00 92.06 226 GLU A C 1
ATOM 1763 O O . GLU A 1 226 ? 14.336 -12.796 -19.603 1.00 92.06 226 GLU A O 1
ATOM 1768 N N . SER A 1 227 ? 16.453 -12.581 -20.325 1.00 93.25 227 SER A N 1
ATOM 1769 C CA . SER A 1 227 ? 16.167 -11.658 -21.426 1.00 93.25 227 SER A CA 1
ATOM 1770 C C . SER A 1 227 ? 16.928 -12.055 -22.685 1.00 93.25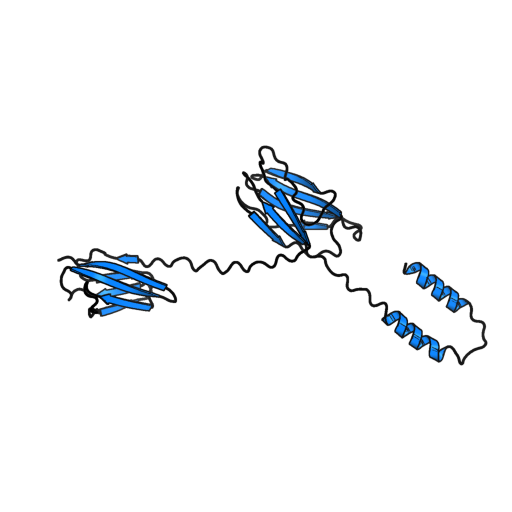 227 SER A C 1
ATOM 1772 O O . SER A 1 227 ? 18.018 -12.626 -22.613 1.00 93.25 227 SER A O 1
ATOM 1774 N N . THR A 1 228 ? 16.352 -11.740 -23.845 1.00 96.38 228 THR A N 1
ATOM 1775 C CA . THR A 1 228 ? 16.996 -11.909 -25.149 1.00 96.38 228 THR A CA 1
ATOM 1776 C C . THR A 1 228 ? 16.986 -10.585 -25.901 1.00 96.38 228 THR A C 1
ATOM 1778 O O . THR A 1 228 ? 15.927 -10.008 -26.139 1.00 96.38 228 THR A O 1
ATOM 1781 N N . THR A 1 229 ? 18.163 -10.130 -26.324 1.00 96.81 229 THR A N 1
ATOM 1782 C CA . THR A 1 229 ? 18.348 -8.886 -27.078 1.00 96.81 229 THR A CA 1
ATOM 1783 C C . THR A 1 229 ? 18.940 -9.193 -28.448 1.00 96.81 229 THR A C 1
ATOM 1785 O O . THR A 1 229 ? 19.942 -9.895 -28.564 1.00 96.81 229 THR A O 1
ATOM 1788 N N . LYS A 1 230 ? 18.347 -8.640 -29.508 1.00 98.12 230 LYS A N 1
ATOM 1789 C CA . LYS A 1 230 ? 18.899 -8.722 -30.866 1.00 98.12 230 LYS A CA 1
ATOM 1790 C C . LYS A 1 230 ? 20.099 -7.786 -30.997 1.00 98.12 230 LYS A C 1
ATOM 1792 O O . LYS A 1 230 ? 19.962 -6.592 -30.756 1.00 98.12 230 LYS A O 1
ATOM 1797 N N . ILE A 1 231 ? 21.230 -8.306 -31.451 1.00 98.19 231 ILE A N 1
ATOM 1798 C CA . ILE A 1 231 ? 22.462 -7.561 -31.713 1.00 98.19 231 ILE A CA 1
ATOM 1799 C C . ILE A 1 231 ? 22.675 -7.449 -33.215 1.00 98.19 231 ILE A C 1
ATOM 1801 O O . ILE A 1 231 ? 22.614 -8.449 -33.928 1.00 98.19 231 ILE A O 1
ATOM 1805 N N . LEU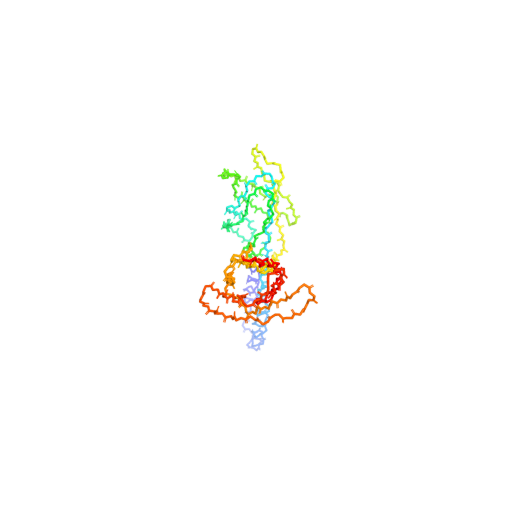 A 1 232 ? 22.957 -6.240 -33.693 1.00 98.19 232 LEU A N 1
ATOM 1806 C CA . LEU A 1 232 ? 23.380 -6.006 -35.070 1.00 98.19 232 LEU A CA 1
ATOM 1807 C C . LEU A 1 232 ? 24.881 -5.704 -35.102 1.00 98.19 232 LEU A C 1
ATOM 1809 O O . LEU A 1 232 ? 25.301 -4.665 -34.596 1.00 98.19 232 LEU A O 1
ATOM 1813 N N . LYS A 1 233 ? 25.682 -6.585 -35.709 1.00 97.75 233 LYS A N 1
ATOM 1814 C CA . LYS A 1 233 ? 27.101 -6.338 -35.989 1.00 97.75 233 LYS A CA 1
ATOM 1815 C C . LYS A 1 233 ? 27.267 -5.803 -37.408 1.00 97.75 233 LYS A C 1
ATOM 1817 O O . LYS A 1 233 ? 26.862 -6.451 -38.372 1.00 97.75 233 LYS A O 1
ATOM 1822 N N . LEU A 1 234 ? 27.876 -4.632 -37.509 1.00 96.19 234 LEU A N 1
ATOM 1823 C CA . LEU A 1 234 ? 28.212 -3.954 -38.755 1.00 96.19 234 LEU A CA 1
ATOM 1824 C C . LEU A 1 234 ? 29.689 -4.180 -39.111 1.00 96.19 234 LEU A C 1
ATOM 1826 O O . LEU A 1 234 ? 30.473 -4.589 -38.252 1.00 96.19 234 LEU A O 1
ATOM 1830 N N . GLN A 1 235 ? 30.021 -3.898 -40.375 1.00 91.12 235 GLN A N 1
ATOM 1831 C CA . GLN A 1 235 ? 31.397 -3.837 -40.883 1.00 91.12 235 GLN A CA 1
ATOM 1832 C C . GLN A 1 235 ? 32.207 -2.724 -40.213 1.00 91.12 235 GLN A C 1
ATOM 1834 O O . GLN A 1 235 ? 31.613 -1.663 -39.876 1.00 91.12 235 GLN A O 1
#

Secondary structure (DSSP, 8-state):
-HHHHHHHHHHHHTT--S--TTTHHHHHHHHHHHHHT------PPEEEEEEEE-TTS-EEEEEEEEE-SS-SS-EEEE-TT-EESTT-EEEEEEEEESS--SEEEEEEEETTEEEEEEESS--TT-EEEPP-TT-SS-EEEEEES-----------------EEESSSBSSSEEEEES--SEEEEE-TTSPEEP-EEEE-SS-EEEE-TTSPSEEEEEEEEETTEEEEEEEEE--

Sequence (235 aa):
MIRRLLLLLIHIMNYNEPKKEGIMKNILPVLVLTLGLFTTPALALVDIGGILQTGNAGVDIDSIQWYLVSSPAPILESTPGWGGPAGTTDTYQLAPKTEWPQWGELYYRVNGIPNRLALNPILPDTWYELSGFDLQGAMVRFEDTVLQGINTPPAPNRPQTISVFPNPVRAGLIRLEPVVMQVELYDIIGNRCPVQLTRDQSGVTLDISRLDCGIYLLRIRNAGFESTTKILKLQ

Foldseek 3Di:
DVVVVVVVVVVVVVPDDPPDPPPVVVVVVVVVVVVVVPPPPPLPWFKKKKKKALAAWWKFFAWKWFDDPPDPHIDIGGFPPQTGGHGDMGMGTDDTHSDDTQWMKTWMDTNRHIDIDTPHGQDAPDWDDDDDPDGDPTIMHMHRDPPPPPVVPPPPPDPPDWDWPDAADEQQKIWIFAAFDDKWKADPVGHTDDWDWDDDRGTIMTRRVPPDFDKMWIWTHHDVDIDIDIGGYDD

Organism: NCBI:txid2052148

Radius of gyration: 35.89 Å; chains: 1; bounding box: 59×49×110 Å

InterPro domains:
  IPR026444 Secretion system, C-terminal sorting domain [PF18962] (163-232)
  IPR026444 Secretion system, C-terminal sorting domain [TIGR04183] (164-233)

pLDDT: mean 85.82, std 16.03, range [44.38, 98.56]